Protein AF-A0A1U8AZ99-F1 (afdb_monomer_lite)

Radius of gyration: 25.42 Å; chains: 1; bounding box: 68×49×66 Å

pLDDT: mean 75.33, std 10.43, range [49.34, 90.19]

Sequence (185 aa):
MFTYLLLRSSIMQAEVALRDLIPSDYAKKNNVNTSTLTQSEIRDIILGAEITPPSQQRQQIVEIEKQAKEASQLTAVTTRTTNVHGDELIVTTTSPYEQQAFGSKTDWRVRAISATNLYLRVNHNYVNSEDTKETGYAYIMPKKYLEEVYLYSRSAYSNCRVPIWYKSTDNPKVKEIRCIAMPPQ

Secondary structure (DSSP, 8-state):
-HHHHHHHHHHHHHHHHHHHHHHHHHHHHHT--GGGS-HHHHHHHHHT--PPPPPHHHHHHHHHHHHHHHTT----EEEEEE-TTS-EEEEEE-SHHHHHH--SS--HHHHHHHHTTGGGGGGS---------TTSPEEE--HHHHHHHHHT--TTS----EEEEEE-SS-TTEEEEEEEE----

Structure (mmCIF, N/CA/C/O backbone):
data_AF-A0A1U8AZ99-F1
#
_entry.id   AF-A0A1U8AZ99-F1
#
loop_
_atom_site.group_PDB
_atom_site.id
_atom_site.type_symbol
_atom_site.label_atom_id
_atom_site.label_alt_id
_atom_site.label_comp_id
_atom_site.label_asym_id
_atom_site.label_entity_id
_atom_site.label_seq_id
_atom_site.pdbx_PDB_ins_code
_atom_site.Cartn_x
_atom_site.Cartn_y
_atom_site.Cartn_z
_atom_site.occupancy
_atom_site.B_iso_or_equiv
_atom_site.auth_seq_id
_atom_site.auth_comp_id
_atom_site.auth_asym_id
_atom_site.auth_atom_id
_atom_site.pdbx_PDB_model_num
ATOM 1 N N . MET A 1 1 ? -37.953 9.687 8.885 1.00 62.84 1 MET A N 1
ATOM 2 C CA . MET A 1 1 ? -37.309 9.323 10.172 1.00 62.84 1 MET A CA 1
ATOM 3 C C . MET A 1 1 ? -36.325 8.157 10.019 1.00 62.84 1 MET A C 1
ATOM 5 O O . MET A 1 1 ? -35.191 8.293 10.451 1.00 62.84 1 MET A O 1
ATOM 9 N N . PHE A 1 2 ? -36.696 7.062 9.341 1.00 64.44 2 PHE A N 1
ATOM 10 C CA . PHE A 1 2 ? -35.830 5.881 9.144 1.00 64.44 2 PHE A CA 1
ATOM 11 C C . PHE A 1 2 ? -34.544 6.146 8.327 1.00 64.44 2 PHE A C 1
ATOM 13 O O . PHE A 1 2 ? -33.469 5.675 8.683 1.00 64.44 2 PHE A O 1
ATOM 20 N N . THR A 1 3 ? -34.622 6.969 7.279 1.00 66.56 3 THR A N 1
ATOM 21 C CA . THR A 1 3 ? -33.470 7.359 6.442 1.00 66.56 3 THR A CA 1
ATOM 22 C C . THR A 1 3 ? -32.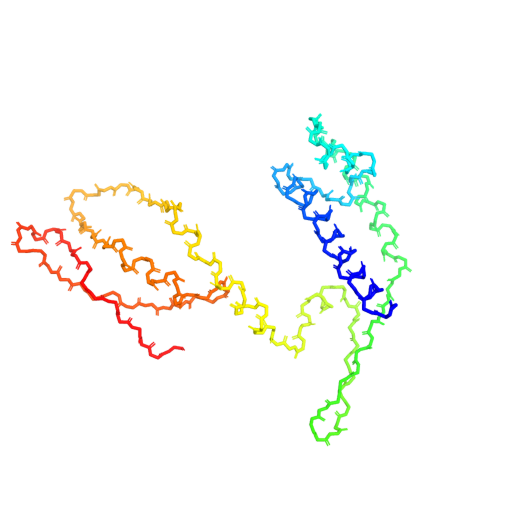417 8.177 7.195 1.00 66.56 3 THR A C 1
ATOM 24 O O . THR A 1 3 ? -31.225 7.965 7.000 1.00 66.56 3 THR A O 1
ATOM 27 N N . TYR A 1 4 ? -32.835 9.058 8.108 1.00 70.31 4 TYR A N 1
ATOM 28 C CA . TYR A 1 4 ? -31.923 9.849 8.945 1.00 70.31 4 TYR A CA 1
ATOM 29 C C . TYR A 1 4 ? -31.156 8.991 9.959 1.00 70.31 4 TYR A C 1
ATOM 31 O O . TYR A 1 4 ? -29.984 9.251 10.220 1.00 70.31 4 TYR A O 1
ATOM 39 N N . LEU A 1 5 ? -31.793 7.954 10.513 1.00 69.25 5 LEU A N 1
ATOM 40 C CA . LEU A 1 5 ? -31.139 7.028 11.442 1.00 69.25 5 LEU A CA 1
ATOM 41 C C . LEU A 1 5 ? -30.085 6.164 10.735 1.00 69.25 5 LEU A C 1
ATOM 43 O O . LEU A 1 5 ? -28.989 5.991 11.264 1.00 69.25 5 LEU A O 1
ATOM 47 N N . LEU A 1 6 ? -30.380 5.693 9.519 1.00 69.50 6 LEU A N 1
ATOM 48 C CA . LEU A 1 6 ? -29.422 4.938 8.704 1.00 69.50 6 LEU A CA 1
ATOM 49 C C . LEU A 1 6 ? -28.218 5.793 8.291 1.00 69.50 6 LEU A C 1
ATOM 51 O O . LEU A 1 6 ? -27.080 5.357 8.451 1.00 69.50 6 LEU A O 1
ATOM 55 N N . LEU A 1 7 ? -28.453 7.030 7.841 1.00 76.00 7 LEU A N 1
ATOM 56 C CA . LEU A 1 7 ? -27.379 7.948 7.453 1.00 76.00 7 LEU A CA 1
ATOM 57 C C . LEU A 1 7 ? -26.465 8.294 8.642 1.00 76.00 7 LEU A C 1
ATOM 59 O O . LEU A 1 7 ? -25.240 8.320 8.516 1.00 76.00 7 LEU A O 1
ATOM 63 N N . ARG A 1 8 ? -27.054 8.497 9.828 1.00 81.12 8 ARG A N 1
ATOM 64 C CA . ARG A 1 8 ? -26.304 8.727 11.068 1.00 81.12 8 ARG A CA 1
ATOM 65 C C . ARG A 1 8 ? -25.446 7.518 11.445 1.00 81.12 8 ARG A C 1
ATOM 67 O O . ARG A 1 8 ? -24.307 7.699 11.865 1.00 81.12 8 ARG A O 1
ATOM 74 N N . SER A 1 9 ? -25.960 6.302 11.257 1.00 81.69 9 SER A N 1
ATOM 75 C CA . SER A 1 9 ? -25.203 5.070 11.505 1.00 81.69 9 SER A CA 1
ATOM 76 C C . SER A 1 9 ? -24.001 4.931 10.567 1.00 81.69 9 SER A C 1
ATOM 78 O O . SER A 1 9 ? -22.923 4.563 11.025 1.00 81.69 9 SER A O 1
ATOM 80 N N . SER A 1 10 ? -24.147 5.240 9.274 1.00 82.44 10 SER A N 1
ATOM 81 C CA . SER A 1 10 ? -23.025 5.160 8.326 1.00 82.44 10 SER A CA 1
ATOM 82 C C . SER A 1 10 ? -21.938 6.200 8.601 1.00 82.44 10 SER A C 1
ATOM 84 O O . SER A 1 10 ? -20.755 5.893 8.491 1.00 82.44 10 SER A O 1
ATOM 86 N N . ILE A 1 11 ? -22.322 7.416 9.009 1.00 87.12 11 ILE A N 1
ATOM 87 C CA . ILE A 1 11 ? -21.359 8.467 9.370 1.00 87.12 11 ILE A CA 1
ATOM 88 C C . ILE A 1 11 ? -20.586 8.062 10.625 1.00 87.12 11 ILE A C 1
ATOM 90 O O . ILE A 1 11 ? -19.367 8.176 10.646 1.00 87.12 11 ILE A O 1
ATOM 94 N N . MET A 1 12 ? -21.275 7.517 11.630 1.00 89.50 12 MET A N 1
ATOM 95 C CA . MET A 1 12 ? -20.635 7.041 12.857 1.00 89.50 12 MET A CA 1
ATOM 96 C C . MET A 1 12 ? -19.610 5.933 12.574 1.00 89.50 12 MET A C 1
ATOM 98 O O . MET A 1 12 ? -18.524 5.937 13.142 1.00 89.50 12 MET A O 1
ATOM 102 N N . GLN A 1 13 ? -19.913 5.007 11.661 1.00 88.38 13 GLN A N 1
ATOM 103 C CA . GLN A 1 13 ? -18.961 3.967 11.254 1.00 88.38 13 GLN A CA 1
ATOM 104 C C . GLN A 1 13 ? -17.724 4.552 10.560 1.00 88.38 13 GLN A C 1
ATOM 106 O O . GLN A 1 13 ? -16.603 4.144 10.861 1.00 88.38 13 GLN A O 1
ATOM 111 N N . ALA A 1 14 ? -17.911 5.520 9.658 1.00 87.69 14 ALA A N 1
ATOM 112 C CA . ALA A 1 14 ? -16.802 6.196 8.990 1.00 87.69 14 ALA A CA 1
ATOM 113 C C . ALA A 1 14 ? -15.948 7.020 9.971 1.00 87.69 14 ALA A C 1
ATOM 115 O O . ALA A 1 14 ? -14.724 7.016 9.870 1.00 87.69 14 ALA A O 1
ATOM 116 N N . GLU A 1 15 ? -16.581 7.683 10.941 1.00 88.94 15 GLU A N 1
ATOM 117 C CA . GLU A 1 15 ? -15.909 8.444 11.998 1.00 88.94 15 GLU A CA 1
ATOM 118 C C . GLU A 1 15 ? -15.021 7.541 12.857 1.00 88.94 15 GLU A C 1
ATOM 120 O O . GLU A 1 15 ? -13.856 7.864 13.077 1.00 88.94 15 GLU A O 1
ATOM 125 N N . VAL A 1 16 ? -15.533 6.380 13.280 1.00 88.75 16 VAL A N 1
ATOM 126 C CA . VAL A 1 16 ? -14.745 5.392 14.031 1.00 88.75 16 VAL A CA 1
ATOM 127 C C . VAL A 1 16 ? -13.568 4.892 13.192 1.00 88.75 16 VAL A C 1
ATOM 129 O O . VAL A 1 16 ? -12.437 4.898 13.668 1.00 88.75 16 VAL A O 1
ATOM 132 N N . ALA A 1 17 ? -13.796 4.553 11.919 1.00 87.44 17 ALA A N 1
ATOM 133 C CA . ALA A 1 17 ? -12.727 4.095 11.033 1.00 87.44 17 ALA A CA 1
ATOM 134 C C . ALA A 1 17 ? -11.616 5.147 10.845 1.00 87.44 17 ALA A C 1
ATOM 136 O O . ALA A 1 17 ? -10.435 4.806 10.852 1.00 87.44 17 ALA A O 1
ATOM 137 N N . LEU A 1 18 ? -11.972 6.429 10.707 1.00 88.62 18 LEU A N 1
ATOM 138 C CA . LEU A 1 18 ? -11.005 7.528 10.603 1.00 88.62 18 LEU A CA 1
ATOM 139 C C . LEU A 1 18 ? -10.280 7.788 11.929 1.00 88.62 18 LEU A C 1
ATOM 141 O O . LEU A 1 18 ? -9.064 7.989 11.931 1.00 88.62 18 LEU A O 1
ATOM 145 N N . ARG A 1 19 ? -11.008 7.741 13.051 1.00 87.62 19 ARG A N 1
ATOM 146 C CA . ARG A 1 19 ? -10.447 7.869 14.401 1.00 87.62 19 ARG A CA 1
ATOM 147 C C . ARG A 1 19 ? -9.423 6.778 14.698 1.00 87.62 19 ARG A C 1
ATOM 149 O O . ARG A 1 19 ? -8.459 7.066 15.393 1.00 87.62 19 ARG A O 1
ATOM 156 N N . ASP A 1 20 ? -9.604 5.573 14.167 1.00 87.69 20 ASP A N 1
ATOM 157 C CA . ASP A 1 20 ? -8.661 4.465 14.346 1.00 87.69 20 ASP A CA 1
ATOM 158 C C . ASP A 1 20 ? -7.486 4.529 13.352 1.00 87.69 20 ASP A C 1
ATOM 160 O O . ASP A 1 20 ? -6.362 4.132 13.677 1.00 87.69 20 ASP A O 1
ATOM 164 N N . LEU A 1 21 ? -7.710 5.075 12.151 1.00 90.19 21 LEU A N 1
ATOM 165 C CA . LEU A 1 21 ? -6.683 5.198 11.113 1.00 90.19 21 LEU A CA 1
ATOM 166 C C . LEU A 1 21 ? -5.553 6.159 11.514 1.00 90.19 21 LEU A C 1
ATOM 168 O O . LEU A 1 21 ? -4.384 5.840 11.299 1.00 90.19 21 LEU A O 1
ATOM 172 N N . ILE A 1 22 ? -5.883 7.313 12.105 1.00 90.12 22 ILE A N 1
ATOM 173 C CA . ILE A 1 22 ? -4.898 8.361 12.436 1.00 90.12 22 ILE A CA 1
ATOM 174 C C . ILE A 1 22 ? -3.876 7.878 13.490 1.00 90.12 22 ILE A C 1
ATOM 176 O O . ILE A 1 22 ? -2.673 7.928 13.215 1.00 90.12 22 ILE A O 1
ATOM 180 N N . PRO A 1 23 ? -4.285 7.337 14.658 1.00 87.75 23 PRO A N 1
ATOM 181 C CA . PRO A 1 23 ? -3.351 6.785 15.635 1.00 87.75 23 PRO A CA 1
ATOM 182 C C . PRO A 1 23 ? -2.591 5.573 15.098 1.00 87.75 23 PRO A C 1
ATOM 184 O O . PRO A 1 23 ? -1.437 5.378 15.467 1.00 87.75 23 PRO A O 1
ATOM 187 N N . SER A 1 24 ? -3.200 4.768 14.217 1.00 88.06 24 SER A N 1
ATOM 188 C CA . SER A 1 24 ? -2.519 3.637 13.574 1.00 88.06 24 SER A CA 1
ATOM 189 C C . SER A 1 24 ? -1.363 4.087 12.675 1.00 88.06 24 SER A C 1
ATOM 191 O O . SER A 1 24 ? -0.297 3.470 12.693 1.00 88.06 24 SER A O 1
ATOM 193 N N . ASP A 1 25 ? -1.536 5.177 11.924 1.00 88.56 25 ASP A N 1
ATOM 194 C CA . ASP A 1 25 ? -0.466 5.754 11.105 1.00 88.56 25 ASP A CA 1
ATOM 195 C C . ASP A 1 25 ? 0.664 6.336 11.972 1.00 88.56 25 ASP A C 1
ATOM 197 O O . ASP A 1 25 ? 1.841 6.063 11.723 1.00 88.56 25 ASP A O 1
ATOM 201 N N . TYR A 1 26 ? 0.322 7.054 1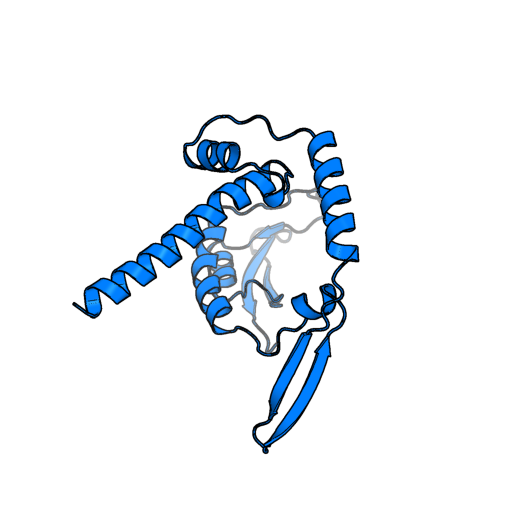3.051 1.00 87.44 26 TYR A N 1
ATOM 202 C CA . TYR A 1 26 ? 1.303 7.558 14.024 1.00 87.44 26 TYR A CA 1
ATOM 203 C C . TYR A 1 26 ? 2.101 6.422 14.681 1.00 87.44 26 TYR A C 1
ATOM 205 O O . TYR A 1 26 ? 3.330 6.484 14.759 1.00 87.44 26 TYR A O 1
ATOM 213 N N . ALA A 1 27 ? 1.407 5.370 15.119 1.00 86.56 27 ALA A N 1
ATOM 214 C CA . ALA A 1 27 ? 1.986 4.168 15.709 1.00 86.56 27 ALA A CA 1
ATOM 215 C C . ALA A 1 27 ? 3.015 3.514 14.779 1.00 86.56 27 ALA A C 1
ATOM 217 O O . ALA A 1 27 ? 4.134 3.226 15.199 1.00 86.56 27 ALA A O 1
ATOM 218 N N . LYS A 1 28 ? 2.678 3.356 13.493 1.00 86.56 28 LYS A N 1
ATOM 219 C CA . LYS A 1 28 ? 3.599 2.798 12.491 1.00 86.56 28 LYS A CA 1
ATOM 220 C C . LYS A 1 28 ? 4.817 3.684 12.250 1.00 86.56 28 LYS A C 1
ATOM 222 O O . LYS A 1 28 ? 5.922 3.164 12.163 1.00 86.56 28 LYS A O 1
ATOM 227 N N . LYS A 1 29 ? 4.637 5.005 12.159 1.00 86.88 29 LYS A N 1
ATOM 228 C CA . LYS A 1 29 ? 5.745 5.950 11.935 1.00 86.88 29 LYS A CA 1
ATOM 229 C C . LYS A 1 29 ? 6.737 5.985 13.096 1.00 86.88 29 LYS A C 1
ATOM 231 O O . LYS A 1 29 ? 7.933 6.114 12.864 1.00 86.88 29 LYS A O 1
ATOM 236 N N . ASN A 1 30 ? 6.244 5.848 14.325 1.00 85.75 30 ASN A N 1
ATOM 237 C CA . ASN A 1 30 ? 7.057 5.956 15.537 1.00 85.75 30 ASN A CA 1
ATOM 238 C C . ASN A 1 30 ? 7.412 4.599 16.167 1.00 85.75 30 ASN A C 1
ATOM 240 O O . ASN A 1 30 ? 8.019 4.574 17.234 1.00 85.75 30 ASN A O 1
ATOM 244 N N . ASN A 1 31 ? 7.054 3.481 15.524 1.00 83.50 31 ASN A N 1
ATOM 245 C CA . ASN A 1 31 ? 7.219 2.121 16.055 1.00 83.50 31 ASN A CA 1
ATOM 246 C C . ASN A 1 31 ? 6.611 1.941 17.462 1.00 83.50 31 ASN A C 1
ATOM 248 O O . ASN A 1 31 ? 7.219 1.343 18.346 1.00 83.50 31 ASN A O 1
ATOM 252 N N . VAL A 1 32 ? 5.411 2.482 17.677 1.00 82.50 32 VAL A N 1
ATOM 253 C CA . VAL A 1 32 ? 4.661 2.387 18.938 1.00 82.50 32 VAL A CA 1
ATOM 254 C C . VAL A 1 32 ? 3.428 1.518 18.726 1.00 82.50 32 VAL A C 1
ATOM 256 O O . VAL A 1 32 ? 2.759 1.626 17.705 1.00 82.50 32 VAL A O 1
ATOM 259 N N . ASN A 1 33 ? 3.070 0.690 19.704 1.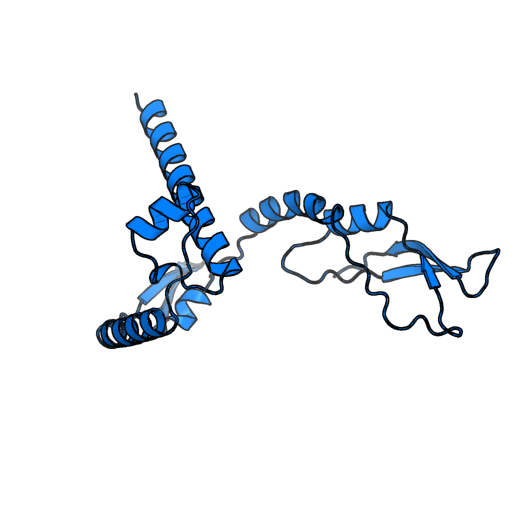00 79.94 33 ASN A N 1
ATOM 260 C CA . ASN A 1 33 ? 1.824 -0.073 19.663 1.00 79.94 33 ASN A CA 1
ATOM 261 C C . ASN A 1 33 ? 0.624 0.826 20.004 1.00 79.94 33 ASN A C 1
ATOM 263 O O . ASN A 1 33 ? 0.590 1.425 21.080 1.00 79.94 33 ASN A O 1
ATOM 267 N N . THR A 1 34 ? -0.404 0.878 19.147 1.00 79.94 34 THR A N 1
ATOM 268 C CA . THR A 1 34 ? -1.616 1.695 19.389 1.00 79.94 34 THR A CA 1
ATOM 269 C C . THR A 1 34 ? -2.310 1.365 20.711 1.00 79.94 34 THR A C 1
ATOM 271 O O . THR A 1 34 ? -2.855 2.256 21.351 1.00 79.94 34 THR A O 1
ATOM 274 N N . SER A 1 35 ? -2.244 0.110 21.164 1.00 79.12 35 SER A N 1
ATOM 275 C CA . SER A 1 35 ? -2.816 -0.342 22.439 1.00 79.12 35 SER A CA 1
ATOM 276 C C . SER A 1 35 ? -2.101 0.193 23.682 1.00 79.12 35 SER A C 1
ATOM 278 O O . SER A 1 35 ? -2.634 0.080 24.780 1.00 79.12 35 SER A O 1
ATOM 280 N N . THR A 1 36 ? -0.890 0.734 23.531 1.00 78.06 36 THR A N 1
ATOM 281 C CA . THR A 1 36 ? -0.124 1.329 24.640 1.00 78.06 36 THR A CA 1
ATOM 282 C C . THR A 1 36 ? -0.433 2.812 24.838 1.00 78.06 36 THR A C 1
ATOM 284 O O . THR A 1 36 ? -0.042 3.383 25.855 1.00 78.06 36 THR A O 1
ATOM 287 N N . LEU A 1 37 ? -1.149 3.428 23.889 1.00 80.69 37 LEU A N 1
ATOM 288 C CA . LEU A 1 37 ? -1.554 4.825 23.958 1.00 80.69 37 LEU A CA 1
ATOM 289 C C . LEU A 1 37 ? -2.776 4.981 24.869 1.00 80.69 37 LEU A C 1
ATOM 291 O O . LEU A 1 37 ? -3.773 4.267 24.766 1.00 80.69 37 LEU A O 1
ATOM 295 N N . THR A 1 38 ? -2.706 5.964 25.752 1.00 84.44 38 THR A N 1
ATOM 296 C CA . THR A 1 38 ? -3.823 6.418 26.577 1.00 84.44 38 THR A CA 1
ATOM 297 C C . THR A 1 38 ? -4.820 7.232 25.755 1.00 84.44 38 THR A C 1
ATOM 299 O O . THR A 1 38 ? -4.500 7.791 24.708 1.00 84.44 38 THR A O 1
ATOM 302 N N . GLN A 1 39 ? -6.053 7.363 26.249 1.00 81.06 39 GLN A N 1
ATOM 303 C CA . GLN A 1 39 ? -7.097 8.129 25.556 1.00 81.06 39 GLN A CA 1
ATOM 304 C C . GLN A 1 39 ? -6.773 9.624 25.419 1.00 81.06 39 GLN A C 1
ATOM 306 O O . GLN A 1 39 ? -7.243 10.259 24.476 1.00 81.06 39 GLN A O 1
ATOM 311 N N . SER A 1 40 ? -5.978 10.185 26.336 1.00 84.50 40 SER A N 1
ATOM 312 C CA . SER A 1 40 ? -5.435 11.541 26.212 1.00 84.50 40 SER A CA 1
ATOM 313 C C . SER A 1 40 ? -4.421 11.626 25.074 1.00 84.50 40 SER A C 1
ATOM 315 O O . SER A 1 40 ? -4.578 12.474 24.208 1.00 84.50 40 SER A O 1
ATOM 317 N N . GLU A 1 41 ? -3.473 10.688 24.989 1.00 83.69 41 GLU A N 1
ATOM 318 C CA . GLU A 1 41 ? -2.481 10.661 23.903 1.00 83.69 41 GLU A CA 1
ATOM 319 C C . GLU A 1 41 ? -3.148 10.455 22.533 1.00 83.69 41 GLU A C 1
ATOM 321 O O . GLU A 1 41 ? -2.806 11.127 21.567 1.00 83.69 41 GLU A O 1
ATOM 326 N N . ILE A 1 42 ? -4.160 9.584 22.438 1.00 85.69 42 ILE A N 1
ATOM 327 C CA . ILE A 1 42 ? -4.931 9.394 21.199 1.00 85.69 42 ILE A CA 1
ATOM 328 C C . ILE A 1 42 ? -5.634 10.692 20.782 1.00 85.69 42 ILE A C 1
ATOM 330 O O . ILE A 1 42 ? -5.622 11.046 19.604 1.00 85.69 42 ILE A O 1
ATOM 334 N N . ARG A 1 43 ? -6.254 11.407 21.731 1.00 87.75 43 ARG A N 1
ATOM 335 C CA . ARG A 1 43 ? -6.897 12.700 21.459 1.00 87.75 43 ARG A CA 1
ATOM 336 C C . ARG A 1 43 ? -5.876 13.709 20.948 1.00 87.75 43 ARG A C 1
ATOM 338 O O . ARG A 1 43 ? -6.136 14.367 19.948 1.00 87.75 43 ARG A O 1
ATOM 345 N N . ASP A 1 44 ? -4.740 13.805 21.617 1.00 87.25 44 ASP A N 1
ATOM 346 C CA . ASP A 1 44 ? -3.699 14.775 21.308 1.00 87.25 44 ASP A CA 1
ATOM 347 C C . ASP A 1 44 ? -3.074 14.500 19.924 1.00 87.25 44 ASP A C 1
ATOM 349 O O . ASP A 1 44 ? -2.872 15.439 19.157 1.00 87.25 44 ASP A O 1
ATOM 353 N N . ILE A 1 45 ? -2.907 13.228 19.526 1.00 87.06 45 ILE A N 1
ATOM 354 C CA . ILE A 1 45 ? -2.487 12.841 18.163 1.00 87.06 45 ILE A CA 1
ATOM 355 C C . ILE A 1 45 ? -3.513 13.309 17.125 1.00 87.06 45 ILE A C 1
ATOM 357 O O . ILE A 1 45 ? -3.140 13.867 16.095 1.00 87.06 45 ILE A O 1
ATOM 361 N N . ILE A 1 46 ? -4.808 13.092 17.381 1.00 87.69 46 ILE A N 1
ATOM 362 C CA . ILE A 1 46 ? -5.883 13.498 16.460 1.00 87.69 46 ILE A CA 1
ATOM 363 C C . ILE A 1 46 ? -5.955 15.027 16.339 1.00 87.69 46 ILE A C 1
ATOM 365 O O . ILE A 1 46 ? -6.224 15.543 15.257 1.00 87.69 46 ILE A O 1
ATOM 369 N N . LEU A 1 47 ? -5.698 15.748 17.433 1.00 89.62 47 LEU A N 1
ATOM 370 C CA . LEU A 1 47 ? -5.658 17.211 17.465 1.00 89.62 47 LEU A CA 1
ATOM 371 C C . LEU A 1 47 ? -4.355 17.798 16.890 1.00 89.62 47 LEU A C 1
ATOM 373 O O . LEU A 1 47 ? -4.272 19.013 16.726 1.00 89.62 47 LEU A O 1
ATOM 377 N N . GLY A 1 48 ? -3.366 16.963 16.553 1.00 83.62 48 GLY A N 1
ATOM 378 C CA . GLY A 1 48 ? -2.105 17.388 15.943 1.00 83.62 48 GLY A CA 1
ATOM 379 C C . GLY A 1 48 ? -1.068 17.929 16.930 1.00 83.62 48 GLY A C 1
ATOM 380 O O . GLY A 1 48 ? -0.196 18.694 16.528 1.00 83.62 48 GLY A O 1
ATOM 381 N N . ALA A 1 49 ? -1.155 17.565 18.210 1.00 80.88 49 ALA A N 1
ATOM 382 C CA . ALA A 1 49 ? -0.144 17.922 19.198 1.00 80.88 49 ALA A CA 1
ATOM 383 C C . ALA A 1 49 ? 1.144 17.099 19.007 1.00 80.88 49 ALA A C 1
ATOM 385 O O . ALA A 1 49 ? 1.107 15.917 18.654 1.00 80.88 49 ALA A O 1
ATOM 386 N N . GLU A 1 50 ? 2.296 17.711 19.286 1.00 68.94 50 GLU A N 1
ATOM 387 C CA . GLU A 1 50 ? 3.578 17.008 19.326 1.00 68.94 50 GLU A CA 1
ATOM 388 C C . GLU A 1 50 ? 3.662 16.166 20.604 1.00 68.94 50 GLU A C 1
ATOM 390 O O . GLU A 1 50 ? 3.911 16.679 21.694 1.00 68.94 50 GLU A O 1
ATOM 395 N N . ILE A 1 51 ? 3.435 14.858 20.475 1.00 69.06 51 ILE A N 1
ATOM 396 C CA . ILE A 1 51 ? 3.592 13.913 21.583 1.00 69.06 51 ILE A CA 1
ATOM 397 C C . ILE A 1 51 ? 4.909 13.171 21.421 1.00 69.06 51 ILE A C 1
ATOM 399 O O . ILE A 1 51 ? 5.158 12.542 20.386 1.00 69.06 51 ILE A O 1
ATOM 403 N N . THR A 1 52 ? 5.729 13.192 22.469 1.00 68.81 52 THR A N 1
ATOM 404 C CA . THR A 1 52 ? 6.887 12.307 22.574 1.00 68.81 52 THR A CA 1
ATOM 405 C C . THR A 1 52 ? 6.395 10.859 22.646 1.00 68.81 52 THR A C 1
ATOM 407 O O . THR A 1 52 ? 5.582 10.550 23.523 1.00 68.81 52 THR A O 1
ATOM 410 N N . P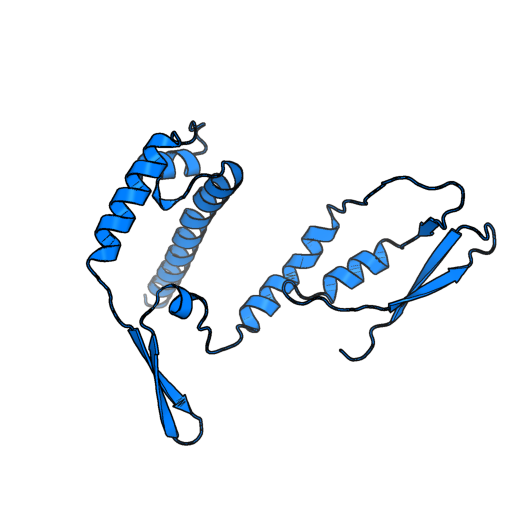RO A 1 53 ? 6.860 9.953 21.769 1.00 68.25 53 PRO A N 1
ATOM 411 C CA . PRO A 1 53 ? 6.419 8.566 21.799 1.00 68.25 53 PRO A CA 1
ATOM 412 C C . PRO A 1 53 ? 6.669 7.946 23.188 1.00 68.25 53 PRO A C 1
ATOM 414 O O . PRO A 1 53 ? 7.713 8.207 23.798 1.00 68.25 53 PRO A O 1
ATOM 417 N N . PRO A 1 54 ? 5.724 7.143 23.718 1.00 68.25 54 PRO A N 1
ATOM 418 C CA . PRO A 1 54 ? 5.846 6.561 25.049 1.00 68.25 54 PRO A CA 1
ATOM 419 C C . PRO A 1 54 ? 7.111 5.705 25.148 1.00 68.25 54 PRO A C 1
ATOM 421 O O . PRO A 1 54 ? 7.446 4.963 24.221 1.00 68.25 54 PRO A O 1
ATOM 424 N N . SER A 1 55 ? 7.804 5.792 26.286 1.00 68.12 55 SER A N 1
ATOM 425 C CA . SER A 1 55 ? 9.068 5.084 26.507 1.00 68.12 55 SER A CA 1
ATOM 426 C C . SER A 1 55 ? 8.916 3.568 26.335 1.00 68.12 55 SER A C 1
ATOM 428 O O . SER A 1 55 ? 7.904 2.979 26.722 1.00 68.12 55 SER A O 1
ATOM 430 N N . GLN A 1 56 ? 9.951 2.910 25.801 1.00 66.38 56 GLN A N 1
ATOM 431 C CA . GLN A 1 56 ? 9.956 1.452 25.591 1.00 66.38 56 GLN A CA 1
ATOM 432 C C . GLN A 1 56 ? 9.706 0.663 26.887 1.00 66.38 56 GLN A C 1
ATOM 434 O O . GLN A 1 56 ? 9.089 -0.397 26.865 1.00 66.38 56 GLN A O 1
ATOM 439 N N . GLN A 1 57 ? 10.108 1.208 28.037 1.00 58.78 57 GLN A N 1
ATOM 440 C CA . GLN A 1 57 ? 9.855 0.598 29.341 1.00 58.78 57 GLN A CA 1
ATOM 441 C C . GLN A 1 57 ? 8.353 0.519 29.665 1.00 58.78 57 GLN A C 1
ATOM 443 O O . GLN A 1 57 ? 7.883 -0.495 30.173 1.00 58.78 57 GLN A O 1
ATOM 448 N N . ARG A 1 58 ? 7.574 1.552 29.315 1.00 68.81 58 ARG A N 1
ATOM 449 C CA . ARG A 1 58 ? 6.112 1.545 29.477 1.00 68.81 58 ARG A CA 1
ATOM 450 C C . ARG A 1 58 ? 5.453 0.511 28.562 1.00 68.81 58 ARG A C 1
ATOM 452 O O . ARG A 1 58 ? 4.479 -0.119 28.955 1.00 68.81 58 ARG A O 1
ATOM 459 N N . GLN A 1 59 ? 6.008 0.315 27.367 1.00 64.50 59 GLN A N 1
ATOM 460 C CA . GLN A 1 59 ? 5.513 -0.664 26.396 1.00 64.50 59 GLN A CA 1
ATOM 461 C C . GLN A 1 59 ? 5.703 -2.098 26.909 1.00 64.50 59 GLN A C 1
ATOM 463 O O . GLN A 1 59 ? 4.759 -2.882 26.881 1.00 64.50 59 GLN A O 1
ATOM 468 N N . GLN A 1 60 ? 6.878 -2.406 27.470 1.00 65.19 60 GLN A N 1
ATOM 469 C CA . GLN A 1 60 ? 7.181 -3.727 28.033 1.00 65.19 60 GLN A CA 1
ATOM 470 C C . GLN A 1 60 ? 6.251 -4.094 29.197 1.00 65.19 60 GLN A C 1
ATOM 472 O O . GLN A 1 60 ? 5.791 -5.228 29.278 1.00 65.19 60 GLN A O 1
ATOM 477 N N . ILE A 1 61 ? 5.923 -3.135 30.070 1.00 67.56 61 ILE A N 1
ATOM 478 C CA . ILE A 1 61 ? 5.021 -3.372 31.210 1.00 67.56 61 ILE A CA 1
ATOM 479 C C . ILE A 1 61 ? 3.609 -3.725 30.726 1.00 67.56 61 ILE A C 1
ATOM 481 O O . ILE A 1 61 ? 3.024 -4.697 31.198 1.00 67.56 61 ILE A O 1
ATOM 485 N N . VAL A 1 62 ? 3.080 -2.988 29.745 1.00 65.75 62 VAL A N 1
ATOM 486 C CA . VAL A 1 62 ? 1.747 -3.255 29.177 1.00 65.75 62 VAL A CA 1
ATOM 487 C C . VAL A 1 62 ? 1.707 -4.606 28.460 1.00 65.75 62 VAL A C 1
ATOM 489 O O . VAL A 1 62 ? 0.705 -5.315 28.530 1.00 65.75 62 VAL A O 1
ATOM 492 N N . GLU A 1 63 ? 2.789 -4.989 27.786 1.00 70.12 63 GLU A N 1
ATOM 493 C CA . GLU A 1 63 ? 2.878 -6.272 27.087 1.00 70.12 63 GLU A CA 1
ATOM 494 C C . GLU A 1 63 ? 2.928 -7.457 28.066 1.00 70.12 63 GLU A C 1
ATOM 496 O O . GLU A 1 63 ? 2.231 -8.451 27.857 1.00 70.12 63 GLU A O 1
ATOM 501 N N . ILE A 1 64 ? 3.640 -7.310 29.189 1.00 68.81 64 ILE A N 1
ATOM 502 C CA . ILE A 1 64 ? 3.661 -8.292 30.286 1.00 68.81 64 ILE A CA 1
ATOM 503 C C . ILE A 1 64 ? 2.283 -8.396 30.962 1.00 68.81 64 ILE A C 1
ATOM 505 O O . ILE A 1 64 ? 1.784 -9.501 31.180 1.00 68.81 64 ILE A O 1
ATOM 509 N N . GLU A 1 65 ? 1.622 -7.272 31.255 1.00 68.75 65 GLU A N 1
ATOM 510 C CA . GLU A 1 65 ? 0.268 -7.270 31.834 1.00 68.75 65 GLU A CA 1
ATOM 511 C C . GLU A 1 65 ? -0.772 -7.893 30.893 1.00 68.75 65 GLU A C 1
ATOM 513 O O . GLU A 1 65 ? -1.691 -8.590 31.336 1.00 68.75 65 GLU A O 1
ATOM 518 N N . LYS A 1 66 ? -0.628 -7.666 29.584 1.00 66.38 66 LYS A N 1
ATOM 519 C CA . LYS A 1 66 ? -1.502 -8.247 28.565 1.00 66.38 66 LYS A CA 1
ATOM 520 C C . LYS A 1 66 ? -1.308 -9.759 28.464 1.00 66.38 66 LYS A C 1
ATOM 522 O O . LYS A 1 66 ? -2.301 -10.482 28.490 1.00 66.38 66 LYS A O 1
ATOM 527 N N . GLN A 1 67 ? -0.065 -10.241 28.442 1.00 60.47 67 GLN A N 1
ATOM 528 C CA . GLN A 1 67 ? 0.230 -11.678 28.473 1.00 60.47 67 GLN A CA 1
ATOM 529 C C . GLN A 1 67 ? -0.316 -12.348 29.744 1.00 60.47 67 GLN A C 1
ATOM 531 O O . GLN A 1 67 ? -0.887 -13.435 29.669 1.00 60.47 67 GLN A O 1
ATOM 536 N N . ALA A 1 68 ? -0.229 -11.678 30.898 1.00 60.44 68 ALA A N 1
ATOM 537 C CA . ALA A 1 68 ? -0.793 -12.181 32.151 1.00 60.44 68 ALA A CA 1
ATOM 538 C C . ALA A 1 68 ? -2.333 -12.275 32.126 1.00 60.44 68 ALA A C 1
ATOM 540 O O . ALA A 1 68 ? -2.903 -13.193 32.717 1.00 60.44 68 ALA A O 1
ATOM 541 N N . LYS A 1 69 ? -3.023 -11.363 31.424 1.00 61.03 69 LYS A N 1
ATOM 542 C CA . LYS A 1 69 ? -4.483 -11.428 31.225 1.00 61.03 69 LYS A CA 1
ATOM 543 C C . LYS A 1 69 ? -4.902 -12.473 30.189 1.00 61.03 69 LYS A C 1
ATOM 545 O O . LYS A 1 69 ? -5.883 -13.177 30.419 1.00 61.03 69 LYS A O 1
ATOM 550 N N . GLU A 1 70 ? -4.180 -12.594 29.077 1.00 57.62 70 GLU A N 1
ATOM 551 C CA . GLU A 1 70 ? -4.493 -13.550 28.001 1.00 57.62 70 GLU A CA 1
ATOM 552 C C . GLU A 1 70 ? -4.249 -15.008 28.421 1.00 57.62 70 GLU A C 1
ATOM 554 O O . GLU A 1 70 ? -5.000 -15.893 28.013 1.00 57.62 70 GLU A O 1
ATOM 559 N N . ALA A 1 71 ? -3.300 -15.261 29.331 1.00 53.66 71 ALA A N 1
ATOM 560 C CA . ALA A 1 71 ? -3.081 -16.583 29.927 1.00 53.66 71 ALA A CA 1
ATOM 561 C C . ALA A 1 71 ? -4.290 -17.124 30.726 1.00 53.66 71 ALA A C 1
ATOM 563 O O . ALA A 1 71 ? -4.335 -18.314 31.034 1.00 53.66 71 ALA A O 1
ATOM 564 N N . SER A 1 72 ? -5.279 -16.282 31.052 1.00 55.19 72 SER A N 1
ATOM 565 C CA . SER A 1 72 ? -6.452 -16.657 31.855 1.00 55.19 72 SER A CA 1
ATOM 566 C C . SER A 1 72 ? -7.674 -17.094 31.024 1.00 55.19 72 SER A C 1
ATOM 568 O O . SER A 1 72 ? -8.601 -17.697 31.564 1.00 55.19 72 SER A O 1
ATOM 570 N N . GLN A 1 73 ? -7.706 -16.850 29.706 1.00 52.62 73 GLN A N 1
ATOM 571 C CA . GLN A 1 73 ? -8.866 -17.181 28.858 1.00 52.62 73 GLN A CA 1
ATOM 572 C C . GLN A 1 73 ? -8.467 -17.833 27.529 1.00 52.62 73 GLN A C 1
ATOM 574 O O . GLN A 1 73 ? -8.546 -17.231 26.459 1.00 52.62 73 GLN A O 1
ATOM 579 N N . LEU A 1 74 ? -8.141 -19.126 27.581 1.00 52.53 74 LEU A N 1
ATOM 580 C CA . LEU A 1 74 ? -8.192 -19.999 26.405 1.00 52.53 74 LEU A CA 1
ATOM 581 C C . LEU A 1 74 ? -9.660 -20.204 25.996 1.00 52.53 74 LEU A C 1
ATOM 583 O O . LEU A 1 74 ? -10.311 -21.165 26.401 1.00 52.53 74 LEU A O 1
ATOM 587 N N . THR A 1 75 ? -10.205 -19.272 25.214 1.00 57.72 75 THR A N 1
ATOM 588 C CA . THR A 1 75 ? -11.557 -19.395 24.653 1.00 57.72 75 THR A CA 1
ATOM 589 C C . THR A 1 75 ? -11.456 -20.072 23.289 1.00 57.72 75 THR A C 1
ATOM 591 O O . THR A 1 75 ? -11.085 -19.442 22.300 1.00 57.72 75 THR A O 1
ATOM 594 N N . ALA A 1 76 ? -11.761 -21.370 23.228 1.00 58.62 76 ALA A N 1
ATOM 595 C CA . ALA A 1 76 ? -11.854 -22.098 21.965 1.00 58.62 76 ALA A CA 1
ATOM 596 C C . ALA A 1 76 ? -13.064 -21.587 21.164 1.00 58.62 76 ALA A C 1
ATOM 598 O O . ALA A 1 76 ? -14.204 -21.684 21.623 1.00 58.62 76 ALA A O 1
ATOM 599 N N . VAL A 1 77 ? -12.834 -21.038 19.969 1.00 61.94 77 VAL A N 1
ATOM 600 C CA . VAL A 1 77 ? -13.910 -20.538 19.098 1.00 61.94 77 VAL A CA 1
ATOM 601 C C . VAL A 1 77 ? -14.302 -21.650 18.134 1.00 61.94 77 VAL A C 1
ATOM 603 O O . VAL A 1 77 ? -13.483 -22.134 17.356 1.00 61.94 77 VAL A O 1
ATOM 606 N N . THR A 1 78 ? -15.564 -22.072 18.194 1.00 69.75 78 THR A N 1
ATOM 607 C CA . THR A 1 78 ? -16.113 -23.091 17.289 1.00 69.75 78 THR A CA 1
ATOM 608 C C . THR A 1 78 ? -16.868 -22.403 16.155 1.00 69.75 78 THR A C 1
ATOM 610 O O . THR A 1 78 ? -17.886 -21.757 16.400 1.00 69.75 78 THR A O 1
ATOM 613 N N . THR A 1 79 ? -16.397 -22.544 14.915 1.00 70.44 79 THR A N 1
ATOM 614 C CA . THR A 1 79 ? -17.065 -21.996 13.723 1.00 70.44 79 THR A CA 1
ATOM 615 C C . THR A 1 79 ? -17.848 -23.104 13.022 1.00 70.44 79 THR A C 1
ATOM 617 O O . THR A 1 79 ? -17.284 -24.146 12.688 1.00 70.44 79 THR A O 1
ATOM 620 N N . ARG A 1 80 ? -19.151 -22.883 12.796 1.00 72.25 80 ARG A N 1
ATOM 621 C CA . ARG A 1 80 ? -20.025 -23.790 12.033 1.00 72.25 80 ARG A CA 1
ATOM 622 C C . ARG A 1 80 ? -20.284 -23.216 10.644 1.00 72.25 80 ARG A C 1
ATOM 624 O O . ARG A 1 80 ? -20.783 -22.099 10.524 1.00 72.25 80 ARG A O 1
ATOM 631 N N . THR A 1 81 ? -19.975 -23.982 9.605 1.00 71.19 81 THR A N 1
ATOM 632 C CA . THR A 1 81 ? -20.247 -23.618 8.205 1.00 71.19 81 THR A CA 1
ATOM 633 C C . THR A 1 81 ? -20.947 -24.762 7.490 1.00 71.19 81 THR A C 1
ATOM 635 O O . THR A 1 81 ? -20.498 -25.899 7.574 1.00 71.19 81 THR A O 1
ATOM 638 N N . THR A 1 82 ? -22.028 -24.462 6.773 1.00 75.44 82 THR A N 1
ATOM 639 C CA . THR A 1 82 ? -22.764 -25.431 5.954 1.00 75.44 82 THR A CA 1
ATOM 640 C C . THR A 1 82 ? -22.282 -25.368 4.508 1.00 75.44 82 THR A C 1
ATOM 642 O O . THR A 1 82 ? -22.155 -24.285 3.926 1.00 75.44 82 THR A O 1
ATOM 645 N N . ASN A 1 83 ? -21.977 -26.525 3.923 1.00 69.50 83 ASN A N 1
ATOM 646 C CA . ASN A 1 83 ? -21.649 -26.619 2.503 1.00 69.50 83 ASN A CA 1
ATOM 647 C C . ASN A 1 83 ? -22.935 -26.581 1.650 1.00 69.50 83 ASN A C 1
ATOM 649 O O . ASN A 1 83 ? -24.033 -26.794 2.164 1.00 69.50 83 ASN A O 1
ATOM 653 N N . VAL A 1 84 ? -22.822 -26.341 0.338 1.00 71.50 84 VAL A N 1
ATOM 654 C CA . VAL A 1 84 ? -23.975 -26.236 -0.592 1.00 71.50 84 VAL A CA 1
ATOM 655 C C . VAL A 1 84 ? -24.842 -27.506 -0.622 1.00 71.50 84 VAL A C 1
ATOM 657 O O . VAL A 1 84 ? -25.998 -27.454 -1.031 1.00 71.50 84 VAL A O 1
ATOM 660 N N . HIS A 1 85 ? -24.287 -28.629 -0.160 1.00 75.19 85 HIS A N 1
ATOM 661 C CA . HIS A 1 85 ? -24.933 -29.938 -0.066 1.00 75.19 85 HIS A CA 1
ATOM 662 C C . HIS A 1 85 ? -25.519 -30.260 1.322 1.00 75.19 85 HIS A C 1
ATOM 664 O O . HIS A 1 85 ? -26.051 -31.347 1.509 1.00 75.19 85 HIS A O 1
ATOM 670 N N . GLY A 1 86 ? -25.471 -29.327 2.280 1.00 75.44 86 GLY A N 1
ATOM 671 C CA . GLY A 1 86 ? -26.069 -29.496 3.610 1.00 75.44 86 GLY A CA 1
ATOM 672 C C . GLY A 1 86 ? -25.158 -30.130 4.666 1.00 75.44 86 GLY A C 1
ATOM 673 O O . GLY A 1 86 ? -25.566 -30.221 5.819 1.00 75.44 86 GLY A O 1
ATOM 674 N N . ASP A 1 87 ? -23.926 -30.503 4.313 1.00 74.69 87 ASP A N 1
ATOM 675 C CA . ASP A 1 87 ? -22.952 -31.030 5.272 1.00 74.69 87 ASP A CA 1
ATOM 676 C C . ASP A 1 87 ? -22.438 -29.923 6.207 1.00 74.69 87 ASP A C 1
ATOM 678 O O . ASP A 1 87 ? -21.985 -28.861 5.757 1.00 74.69 87 ASP A O 1
ATOM 682 N N . GLU A 1 88 ? -22.500 -30.177 7.515 1.00 71.75 88 GLU A N 1
ATOM 683 C CA . GLU A 1 88 ? -21.991 -29.275 8.547 1.00 71.75 88 GLU A CA 1
ATOM 684 C C . GLU A 1 88 ? -20.492 -29.494 8.772 1.00 71.75 88 GLU A C 1
ATOM 686 O O . GLU A 1 88 ? -20.055 -30.536 9.258 1.00 71.75 88 GLU A O 1
ATOM 691 N N . LEU A 1 89 ? -19.690 -28.474 8.466 1.00 71.81 89 LEU A N 1
ATOM 692 C CA . LEU A 1 89 ? -18.286 -28.416 8.848 1.00 71.81 89 LEU A CA 1
ATOM 693 C C . LEU A 1 89 ? -18.166 -27.641 10.168 1.00 71.81 89 LEU A C 1
ATOM 695 O O . LEU A 1 89 ? -18.429 -26.434 10.214 1.00 71.81 89 LEU A O 1
ATOM 699 N N . ILE A 1 90 ? -17.768 -28.336 11.236 1.00 73.69 90 ILE A N 1
ATOM 700 C CA . ILE A 1 90 ? -17.506 -27.756 12.559 1.00 73.69 90 ILE A CA 1
ATOM 701 C C . ILE A 1 90 ? -15.989 -27.691 12.749 1.00 73.69 90 ILE A C 1
ATOM 703 O O . ILE A 1 90 ? -15.344 -28.724 12.916 1.00 73.69 90 ILE A O 1
ATOM 707 N N . VAL A 1 91 ? -15.414 -26.487 12.713 1.00 69.56 91 VAL A N 1
ATOM 708 C CA . VAL A 1 91 ? -13.978 -26.272 12.958 1.00 69.56 91 VAL A CA 1
ATOM 709 C C . VAL A 1 91 ? -13.814 -25.580 14.303 1.00 69.56 91 VAL A C 1
ATOM 711 O O . VAL A 1 91 ? -14.311 -24.470 14.506 1.00 69.56 91 VAL A O 1
ATOM 714 N N . THR A 1 92 ? -13.126 -26.249 15.225 1.00 71.44 92 THR A N 1
ATOM 715 C CA . THR A 1 92 ? -12.802 -25.709 16.548 1.00 71.44 92 THR A CA 1
ATOM 716 C C . THR A 1 92 ? -11.387 -25.162 16.520 1.00 71.44 92 THR A C 1
ATOM 718 O O . THR A 1 92 ? -10.430 -25.924 16.418 1.00 71.44 92 THR A O 1
ATOM 721 N N . THR A 1 93 ? -11.257 -23.845 16.618 1.00 66.81 93 THR A N 1
ATOM 722 C CA . THR A 1 93 ? -9.970 -23.156 16.579 1.00 66.81 93 THR A CA 1
ATOM 723 C C . THR A 1 93 ? -9.565 -22.772 17.999 1.00 66.81 93 THR A C 1
ATOM 725 O O . THR A 1 93 ? -10.216 -21.937 18.637 1.00 66.81 93 THR A O 1
ATOM 728 N N . THR A 1 94 ? -8.511 -23.399 18.523 1.00 67.56 94 THR A N 1
ATOM 729 C CA . THR A 1 94 ? -8.030 -23.188 19.902 1.00 67.56 94 THR A CA 1
ATOM 730 C C . THR A 1 94 ? -6.936 -22.126 19.993 1.00 67.56 94 THR A C 1
ATOM 732 O O . THR A 1 94 ? -6.725 -21.574 21.071 1.00 67.56 94 THR A O 1
ATOM 735 N N . SER A 1 95 ? -6.271 -21.803 18.876 1.00 67.25 95 SER A N 1
ATOM 736 C CA . SER A 1 95 ? -5.183 -20.823 18.826 1.00 67.25 95 SER A CA 1
ATOM 737 C C . SER A 1 95 ? -5.626 -19.460 18.255 1.00 67.25 95 SER A C 1
ATOM 739 O O . SER A 1 95 ? -6.265 -19.419 17.199 1.00 67.25 95 SER A O 1
ATOM 741 N N . PRO A 1 96 ? -5.229 -18.325 18.870 1.00 58.88 96 PRO A N 1
ATOM 742 C CA . PRO A 1 96 ? -5.457 -16.979 18.326 1.00 58.88 96 PRO A CA 1
ATOM 743 C C . PRO A 1 96 ? -4.855 -16.770 16.927 1.00 58.88 96 PRO A C 1
ATOM 745 O O . PRO A 1 96 ? -5.406 -16.033 16.111 1.00 58.88 96 PRO A O 1
ATOM 748 N N . TYR A 1 97 ? -3.736 -17.441 16.631 1.00 58.84 97 TYR A N 1
ATOM 749 C CA . TYR A 1 97 ? -3.070 -17.363 15.328 1.00 58.84 97 TYR A CA 1
ATOM 750 C C . TYR A 1 97 ? -3.926 -17.975 14.214 1.00 58.84 97 TYR A C 1
ATOM 752 O O . TYR A 1 97 ? -4.105 -17.386 13.148 1.00 58.84 97 TYR A O 1
ATOM 760 N N . GLU A 1 98 ? -4.512 -19.139 14.480 1.00 56.00 98 GLU A N 1
ATOM 761 C CA . GLU A 1 98 ? -5.377 -19.822 13.523 1.00 56.00 98 GLU A CA 1
ATOM 762 C C . GLU A 1 98 ? -6.668 -19.032 13.270 1.00 56.00 98 GLU A C 1
ATOM 764 O O . GLU A 1 98 ? -7.159 -19.027 12.147 1.00 56.00 98 GLU A O 1
ATOM 769 N N . GLN A 1 99 ? -7.182 -18.294 14.261 1.00 57.69 99 GLN A N 1
ATOM 770 C CA . GLN A 1 99 ? -8.343 -17.413 14.075 1.00 57.69 99 GLN A CA 1
ATOM 771 C C . GLN A 1 99 ? -8.056 -16.234 13.131 1.00 57.69 99 GLN A C 1
ATOM 773 O O . GLN A 1 99 ? -8.927 -15.866 12.347 1.00 57.69 99 GLN A O 1
ATOM 778 N N . GLN A 1 100 ? -6.848 -15.655 13.160 1.00 60.91 100 GLN A N 1
ATOM 779 C CA . GLN A 1 100 ? -6.451 -14.607 12.204 1.00 60.91 100 GLN A CA 1
ATOM 780 C C . GLN A 1 100 ? -6.161 -15.160 10.804 1.00 60.91 100 GLN A C 1
ATOM 782 O O . GLN A 1 100 ? -6.432 -14.489 9.808 1.00 60.91 100 GLN A O 1
ATOM 787 N N . ALA A 1 101 ? -5.608 -16.370 10.718 1.00 55.47 101 ALA A N 1
ATOM 788 C CA . ALA A 1 101 ? -5.294 -17.019 9.449 1.00 55.47 101 ALA A CA 1
ATOM 789 C C . ALA A 1 101 ? -6.533 -17.626 8.760 1.00 55.47 101 ALA A C 1
ATOM 791 O O . ALA A 1 101 ? -6.539 -17.802 7.538 1.00 55.47 101 ALA A O 1
ATOM 792 N N . PHE A 1 102 ? -7.593 -17.937 9.513 1.00 49.34 102 PHE A N 1
ATOM 793 C CA . PHE A 1 102 ? -8.796 -18.575 8.985 1.00 49.34 102 PHE A CA 1
ATOM 794 C C . PHE A 1 102 ? -9.732 -17.569 8.296 1.00 49.34 102 PHE A C 1
ATOM 796 O O . PHE A 1 102 ? -10.689 -17.053 8.869 1.00 49.34 102 PHE A O 1
ATOM 803 N N . GLY A 1 103 ? -9.477 -17.314 7.012 1.00 59.44 103 GLY A N 1
ATOM 804 C CA . GLY A 1 103 ? -10.408 -16.632 6.112 1.00 59.44 103 GLY A CA 1
ATOM 805 C C . GLY A 1 103 ? -11.140 -17.635 5.221 1.00 59.44 103 GLY A C 1
ATOM 806 O O . GLY A 1 103 ? -10.599 -18.060 4.205 1.00 59.44 103 GLY A O 1
ATOM 807 N N . SER A 1 104 ? -12.384 -17.995 5.552 1.00 55.50 104 SER A N 1
ATOM 808 C CA . SER A 1 104 ? -13.164 -18.992 4.791 1.00 55.50 104 SER A CA 1
ATOM 809 C C . SER A 1 104 ? -13.595 -18.532 3.388 1.00 55.50 104 SER A C 1
ATOM 811 O O . SER A 1 104 ? -14.050 -19.344 2.583 1.00 55.50 104 SER A O 1
ATOM 813 N N . LYS A 1 105 ? -13.462 -17.235 3.064 1.00 65.81 105 LYS A N 1
ATOM 814 C CA . LYS A 1 105 ? -13.822 -16.657 1.759 1.00 65.81 105 LYS A CA 1
ATOM 815 C C . LYS A 1 105 ? -12.785 -15.638 1.304 1.00 65.81 105 LYS A C 1
ATOM 817 O O . LYS A 1 105 ? -12.363 -14.770 2.063 1.00 65.81 105 LYS A O 1
ATOM 822 N N . THR A 1 106 ? -12.406 -15.708 0.031 1.00 63.09 106 THR A N 1
ATOM 823 C CA . THR A 1 106 ? -11.533 -14.710 -0.589 1.00 63.09 106 THR A CA 1
ATOM 824 C C . THR A 1 106 ? -12.306 -13.401 -0.759 1.00 63.09 106 THR A C 1
ATOM 826 O O . THR A 1 106 ? -13.263 -13.341 -1.532 1.00 63.09 106 THR A O 1
ATOM 829 N N . ASP A 1 107 ? -11.893 -12.338 -0.067 1.00 73.56 107 ASP A N 1
ATOM 830 C CA . ASP A 1 107 ? -12.522 -11.018 -0.191 1.00 73.56 107 ASP A CA 1
ATOM 831 C C . ASP A 1 107 ? -12.102 -10.318 -1.495 1.00 73.56 107 ASP A C 1
ATOM 833 O O . ASP A 1 107 ? -11.230 -9.448 -1.548 1.00 73.56 107 ASP A O 1
ATOM 837 N N . TRP A 1 108 ? -12.671 -10.775 -2.608 1.00 79.75 108 TRP A N 1
ATOM 838 C CA . TRP A 1 108 ? -12.378 -10.238 -3.933 1.00 79.75 108 TRP A CA 1
ATOM 839 C C . TRP A 1 108 ? -12.923 -8.820 -4.120 1.00 79.75 108 TRP A C 1
ATOM 841 O O . TRP A 1 108 ? -12.338 -8.061 -4.890 1.00 79.75 108 TRP A O 1
ATOM 851 N N . ARG A 1 109 ? -14.001 -8.451 -3.413 1.00 82.94 109 ARG A N 1
ATOM 852 C CA . ARG A 1 109 ? -14.653 -7.140 -3.541 1.00 82.94 109 ARG A CA 1
ATOM 853 C C . ARG A 1 109 ? -13.785 -6.041 -2.961 1.00 82.94 109 ARG A C 1
ATOM 855 O O . ARG A 1 109 ? -13.467 -5.094 -3.675 1.00 82.94 109 ARG A O 1
ATOM 862 N N . VAL A 1 110 ? -13.337 -6.198 -1.715 1.00 81.62 110 VAL A N 1
ATOM 863 C CA . VAL A 1 110 ? -12.437 -5.221 -1.085 1.00 81.62 110 VAL A CA 1
ATOM 864 C C . VAL A 1 110 ? -11.140 -5.097 -1.886 1.00 81.62 110 VAL A C 1
ATOM 866 O O . VAL A 1 110 ? -10.639 -3.994 -2.088 1.00 81.62 110 VAL A O 1
ATOM 869 N N . ARG A 1 111 ? -10.635 -6.209 -2.438 1.00 77.62 111 ARG A N 1
ATOM 870 C CA . ARG A 1 111 ? -9.445 -6.211 -3.307 1.00 77.62 111 ARG A CA 1
ATOM 871 C C . ARG A 1 111 ? -9.660 -5.506 -4.649 1.00 77.62 111 ARG A C 1
ATOM 873 O O . ARG A 1 111 ? -8.734 -4.876 -5.145 1.00 77.62 111 ARG A O 1
ATOM 880 N N . ALA A 1 112 ? -10.836 -5.634 -5.258 1.00 81.38 112 ALA A N 1
ATOM 881 C CA . ALA A 1 112 ? -11.154 -4.947 -6.508 1.00 81.38 112 ALA A CA 1
ATOM 882 C C . ALA A 1 112 ? -11.268 -3.433 -6.289 1.00 81.38 112 ALA A C 1
ATOM 884 O O . ALA A 1 112 ? -10.727 -2.661 -7.073 1.00 81.38 112 ALA A O 1
ATOM 885 N N . ILE A 1 113 ? -11.895 -3.018 -5.183 1.00 85.94 113 ILE A N 1
ATOM 886 C CA . ILE A 1 113 ? -12.006 -1.606 -4.799 1.00 85.94 113 ILE A CA 1
ATOM 887 C C . ILE A 1 113 ? -10.626 -1.028 -4.465 1.00 85.94 113 ILE A C 1
ATOM 889 O O . ILE A 1 113 ? -10.303 0.072 -4.885 1.00 85.94 113 ILE A O 1
ATOM 893 N N . SER A 1 114 ? -9.762 -1.757 -3.755 1.00 83.25 114 SER A N 1
ATOM 894 C CA . SER A 1 114 ? -8.428 -1.237 -3.432 1.00 83.25 114 SER A CA 1
ATOM 895 C C . SER A 1 114 ? -7.512 -1.119 -4.655 1.00 83.25 114 SER A C 1
ATOM 897 O O . SER A 1 114 ? -6.688 -0.204 -4.712 1.00 83.25 114 SER A O 1
ATOM 899 N N . ALA A 1 115 ? -7.675 -1.992 -5.656 1.00 82.56 115 ALA A N 1
ATOM 900 C CA . ALA A 1 115 ? -6.919 -1.930 -6.905 1.00 82.56 115 ALA A CA 1
ATOM 901 C C . ALA A 1 115 ? -7.180 -0.633 -7.693 1.00 82.56 115 ALA A C 1
ATOM 903 O O . ALA A 1 115 ? -6.270 -0.147 -8.364 1.00 82.56 115 ALA A O 1
ATOM 904 N N . THR A 1 116 ? -8.358 -0.008 -7.550 1.00 85.88 116 THR A N 1
ATOM 905 C CA . THR A 1 116 ? -8.644 1.272 -8.221 1.00 85.88 116 THR A CA 1
ATOM 906 C C . THR A 1 116 ? -7.772 2.413 -7.718 1.00 85.88 116 THR A C 1
ATOM 908 O O . THR A 1 116 ? -7.659 3.410 -8.412 1.00 85.88 116 THR A O 1
ATOM 911 N N . ASN A 1 117 ? -7.139 2.290 -6.547 1.00 85.88 117 ASN A N 1
ATOM 912 C CA . ASN A 1 117 ? -6.276 3.329 -5.977 1.00 85.88 117 ASN A CA 1
ATOM 913 C C . ASN A 1 117 ? -4.796 3.148 -6.339 1.00 85.88 117 ASN A C 1
ATOM 915 O O . ASN A 1 117 ? -3.955 3.952 -5.934 1.00 85.88 117 ASN A O 1
ATOM 919 N N . LEU A 1 118 ? -4.438 2.102 -7.090 1.00 83.50 118 LEU A N 1
ATOM 920 C CA . LEU A 1 118 ? -3.036 1.789 -7.353 1.00 83.50 118 LEU A CA 1
ATOM 921 C C . LEU A 1 118 ? -2.357 2.795 -8.296 1.00 83.50 118 LEU A C 1
ATOM 923 O O . LEU A 1 118 ? -1.148 2.998 -8.195 1.00 83.50 118 LEU A O 1
ATOM 927 N N . TYR A 1 119 ? -3.128 3.493 -9.138 1.00 84.06 119 TYR A N 1
ATOM 928 C CA . TYR A 1 119 ? -2.613 4.560 -10.007 1.00 84.06 119 TYR A CA 1
ATOM 929 C C . TYR A 1 119 ? -1.961 5.706 -9.214 1.00 84.06 119 TYR A C 1
ATOM 931 O O . TYR A 1 119 ? -1.017 6.324 -9.698 1.00 84.06 119 TYR A O 1
ATOM 939 N N . LEU A 1 120 ? -2.397 5.954 -7.969 1.00 86.50 120 LEU A N 1
ATOM 940 C CA . LEU A 1 120 ? -1.826 6.993 -7.103 1.00 86.50 120 LEU A CA 1
ATOM 941 C C . LEU A 1 120 ? -0.345 6.742 -6.789 1.00 86.50 120 LEU A C 1
ATOM 943 O O . LEU A 1 120 ? 0.403 7.686 -6.527 1.00 86.50 120 LEU A O 1
ATOM 947 N N . ARG A 1 121 ? 0.096 5.479 -6.840 1.00 84.75 121 ARG A N 1
ATOM 948 C CA . ARG A 1 121 ? 1.487 5.094 -6.567 1.00 84.75 121 ARG A CA 1
ATOM 949 C C . ARG A 1 121 ? 2.437 5.460 -7.704 1.00 84.75 121 ARG A C 1
ATOM 951 O O . ARG A 1 121 ? 3.617 5.660 -7.446 1.00 84.75 121 ARG A O 1
ATOM 958 N N . VAL A 1 122 ? 1.929 5.633 -8.927 1.00 83.44 122 VAL A N 1
ATOM 959 C CA . VAL A 1 122 ? 2.752 5.957 -10.105 1.00 83.44 122 VAL A CA 1
ATOM 960 C C . VAL A 1 122 ? 3.418 7.333 -9.993 1.00 83.44 122 VAL A C 1
ATOM 962 O O . VAL A 1 122 ? 4.400 7.605 -10.679 1.00 83.44 122 VAL A O 1
ATOM 965 N N . ASN A 1 123 ? 2.933 8.204 -9.107 1.00 85.19 123 ASN A N 1
ATOM 966 C CA . ASN A 1 123 ? 3.534 9.519 -8.889 1.00 85.19 123 ASN A CA 1
ATOM 967 C C . ASN A 1 123 ? 4.903 9.450 -8.194 1.00 85.19 123 ASN A C 1
ATOM 969 O O . ASN A 1 123 ? 5.737 10.320 -8.424 1.00 85.19 123 ASN A O 1
ATOM 973 N N . HIS A 1 124 ? 5.154 8.418 -7.385 1.00 86.06 124 HIS A N 1
ATOM 974 C CA . HIS A 1 124 ? 6.381 8.277 -6.600 1.00 86.06 124 HIS A CA 1
ATOM 975 C C . HIS A 1 124 ? 7.094 6.973 -6.983 1.00 86.06 124 HIS A C 1
ATOM 977 O O . HIS A 1 124 ? 6.924 5.945 -6.330 1.00 86.06 124 HIS A O 1
ATOM 983 N N . ASN A 1 125 ? 7.885 7.012 -8.061 1.00 85.81 125 ASN A N 1
ATOM 984 C CA . ASN A 1 125 ? 8.685 5.869 -8.509 1.00 85.81 125 ASN A CA 1
ATOM 985 C C . ASN A 1 125 ? 10.134 6.012 -8.044 1.00 85.81 125 ASN A C 1
ATOM 987 O O . ASN A 1 125 ? 10.804 6.984 -8.389 1.00 85.81 125 ASN A O 1
ATOM 991 N N . TYR A 1 126 ? 10.624 5.006 -7.325 1.00 87.19 126 TYR A N 1
ATOM 992 C CA . TYR A 1 126 ? 12.029 4.889 -6.950 1.00 87.19 126 TYR A CA 1
ATOM 993 C C . TYR A 1 126 ? 12.718 3.911 -7.901 1.00 87.19 126 TYR A C 1
ATOM 995 O O . TYR A 1 126 ? 12.288 2.766 -8.037 1.00 87.19 126 TYR A O 1
ATOM 1003 N N . VAL A 1 127 ? 13.773 4.369 -8.571 1.00 84.31 127 VAL A N 1
ATOM 1004 C CA . VAL A 1 127 ? 14.598 3.539 -9.455 1.00 84.31 127 VAL A CA 1
ATOM 1005 C C . VAL A 1 127 ? 15.914 3.279 -8.738 1.00 84.31 127 VAL A C 1
ATOM 1007 O O . VAL A 1 127 ? 16.598 4.228 -8.363 1.00 84.31 127 VAL A O 1
ATOM 1010 N N . ASN A 1 128 ? 16.253 2.005 -8.527 1.00 84.50 128 ASN A N 1
ATOM 1011 C CA . ASN A 1 128 ? 17.566 1.649 -7.998 1.00 84.50 128 ASN A CA 1
ATOM 1012 C C . ASN A 1 128 ? 18.631 1.989 -9.053 1.00 84.50 128 ASN A C 1
ATOM 1014 O O . ASN A 1 128 ? 18.508 1.589 -10.211 1.00 84.50 128 ASN A O 1
ATOM 1018 N N . SER A 1 129 ? 19.648 2.742 -8.646 1.00 75.81 129 SER A N 1
ATOM 1019 C CA . SER A 1 129 ? 20.754 3.198 -9.486 1.00 75.81 129 SER A CA 1
ATOM 1020 C C . SER A 1 129 ? 22.087 2.520 -9.154 1.00 75.81 129 SER A C 1
ATOM 1022 O O . SER A 1 129 ? 23.129 3.038 -9.550 1.00 75.81 129 SER A O 1
ATOM 1024 N N . GLU A 1 130 ? 22.083 1.415 -8.400 1.00 74.00 130 GLU A N 1
ATOM 1025 C CA . GLU A 1 130 ? 23.300 0.663 -8.064 1.00 74.00 130 GLU A CA 1
ATOM 1026 C C . GLU A 1 130 ? 24.158 0.352 -9.305 1.00 74.00 130 GLU A C 1
ATOM 1028 O O . GLU A 1 130 ? 23.644 -0.057 -10.347 1.00 74.00 130 GLU A O 1
ATOM 1033 N N . ASP A 1 131 ? 25.468 0.596 -9.160 1.00 58.62 131 ASP A N 1
ATOM 1034 C CA . ASP A 1 131 ? 26.578 0.408 -10.104 1.00 58.62 131 ASP A CA 1
ATOM 1035 C C . ASP A 1 131 ? 26.185 0.153 -11.563 1.00 58.62 131 ASP A C 1
ATOM 1037 O O . ASP A 1 131 ? 26.106 -0.982 -12.049 1.00 58.62 131 ASP A O 1
ATOM 1041 N N . THR A 1 132 ? 26.040 1.250 -12.310 1.00 61.88 132 THR A N 1
ATOM 1042 C CA . THR A 1 132 ? 25.990 1.191 -13.771 1.00 61.88 132 THR A CA 1
ATOM 1043 C C . THR A 1 132 ? 27.354 0.731 -14.285 1.00 61.88 132 THR A C 1
ATOM 1045 O O . THR A 1 132 ? 28.259 1.528 -14.513 1.00 61.88 132 THR A O 1
ATOM 1048 N N . LYS A 1 133 ? 27.527 -0.582 -14.450 1.00 68.38 133 LYS A N 1
ATOM 1049 C CA . LYS A 1 133 ? 28.728 -1.152 -15.070 1.00 68.38 133 LYS A CA 1
ATOM 1050 C C . LYS A 1 133 ? 28.850 -0.600 -16.493 1.00 68.38 133 LYS A C 1
ATOM 1052 O O . LYS A 1 133 ? 27.898 -0.691 -17.262 1.00 68.38 133 LYS A O 1
ATOM 1057 N N . GLU A 1 134 ? 30.024 -0.106 -16.885 1.00 66.75 134 GLU A N 1
ATOM 1058 C CA . GLU A 1 134 ? 30.285 0.443 -18.237 1.00 66.75 134 GLU A CA 1
ATOM 1059 C C . GLU A 1 134 ? 30.074 -0.583 -19.379 1.00 66.75 134 GLU A C 1
ATOM 1061 O O . GLU A 1 134 ? 29.917 -0.244 -20.563 1.00 66.75 134 GLU A O 1
ATOM 1066 N N . THR A 1 135 ? 30.051 -1.868 -19.020 1.00 72.62 135 THR A N 1
ATOM 1067 C CA . THR A 1 135 ? 29.760 -3.009 -19.898 1.00 72.62 135 THR A CA 1
ATOM 1068 C C . THR A 1 135 ? 28.291 -3.449 -19.874 1.00 72.62 135 THR A C 1
ATOM 1070 O O . THR A 1 135 ? 27.902 -4.299 -20.673 1.00 72.62 135 THR A O 1
ATOM 1073 N N . GLY A 1 136 ? 27.472 -2.890 -18.980 1.00 77.75 136 GLY A N 1
ATOM 1074 C CA . GLY A 1 136 ? 26.061 -3.224 -18.817 1.00 77.75 136 GLY A CA 1
ATOM 1075 C C . GLY A 1 136 ? 25.169 -2.662 -19.927 1.00 77.75 136 GLY A C 1
ATOM 1076 O O . GLY A 1 136 ? 25.500 -1.682 -20.593 1.00 77.75 136 GLY A O 1
ATOM 1077 N N . TYR A 1 137 ? 24.011 -3.295 -20.121 1.00 80.88 137 TYR A N 1
ATOM 1078 C CA . TYR A 1 137 ? 22.957 -2.765 -20.987 1.00 80.88 137 TYR A CA 1
ATOM 1079 C C . TYR A 1 137 ? 22.104 -1.753 -20.222 1.00 80.88 137 TYR A C 1
ATOM 1081 O O . TYR A 1 137 ? 21.693 -2.023 -19.094 1.00 80.88 137 TYR A O 1
ATOM 1089 N N . ALA A 1 138 ? 21.783 -0.631 -20.865 1.00 83.69 138 ALA A N 1
ATOM 1090 C CA . ALA A 1 138 ? 20.811 0.327 -20.354 1.00 83.69 138 ALA A CA 1
ATOM 1091 C C . ALA A 1 138 ? 19.414 -0.037 -20.868 1.00 83.69 138 ALA A C 1
ATOM 1093 O O . ALA A 1 138 ? 19.205 -0.163 -22.078 1.00 83.69 138 ALA A O 1
ATOM 1094 N N . TYR A 1 139 ? 18.464 -0.204 -19.950 1.00 85.00 139 TYR A N 1
ATOM 1095 C CA . TYR A 1 139 ? 17.077 -0.524 -20.272 1.00 85.00 139 TYR A CA 1
ATOM 1096 C C . TYR A 1 139 ? 16.203 0.714 -20.115 1.00 85.00 139 TYR A C 1
ATOM 1098 O O . TYR A 1 139 ? 16.145 1.304 -19.039 1.00 85.00 139 TYR A O 1
ATOM 1106 N N . ILE A 1 140 ? 15.507 1.092 -21.184 1.00 86.75 140 ILE A N 1
ATOM 1107 C CA . ILE A 1 140 ? 14.606 2.245 -21.186 1.00 86.75 140 ILE A CA 1
ATOM 1108 C C . ILE A 1 140 ? 13.166 1.742 -21.171 1.00 86.75 140 ILE A C 1
ATOM 1110 O O . ILE A 1 140 ? 12.727 1.041 -22.087 1.00 86.75 140 ILE A O 1
ATOM 1114 N N . MET A 1 141 ? 12.425 2.128 -20.133 1.00 85.31 141 MET A N 1
ATOM 1115 C CA . MET A 1 141 ? 10.993 1.872 -20.005 1.00 85.31 141 MET A CA 1
ATOM 1116 C C . MET A 1 141 ? 10.207 3.176 -20.203 1.00 85.31 141 MET A C 1
ATOM 1118 O O . MET A 1 141 ? 10.350 4.101 -19.403 1.00 85.31 141 MET A O 1
ATOM 1122 N N . PRO A 1 142 ? 9.340 3.260 -21.225 1.00 87.75 142 PRO A N 1
ATOM 1123 C CA . PRO A 1 142 ? 8.393 4.360 -21.357 1.00 87.75 142 PRO A CA 1
ATOM 1124 C C . PRO A 1 142 ? 7.429 4.446 -20.167 1.00 87.75 142 PRO A C 1
ATOM 1126 O O . PRO A 1 142 ? 6.834 3.445 -19.761 1.00 87.75 142 PRO A O 1
ATOM 1129 N N . LYS A 1 143 ? 7.203 5.663 -19.658 1.00 86.31 143 LYS A N 1
ATOM 1130 C CA . LYS A 1 143 ? 6.331 5.915 -18.497 1.00 86.31 143 LYS A CA 1
ATOM 1131 C C . LYS A 1 143 ? 4.895 5.411 -18.695 1.00 86.31 143 LYS A C 1
ATOM 1133 O O . LYS A 1 143 ? 4.312 4.860 -17.768 1.00 86.31 143 LYS A O 1
ATOM 1138 N N . LYS A 1 144 ? 4.360 5.519 -19.915 1.00 86.56 144 LYS A N 1
ATOM 1139 C CA . LYS A 1 144 ? 3.015 5.033 -20.262 1.00 86.56 144 LYS A CA 1
ATOM 1140 C C . LYS A 1 144 ? 2.839 3.538 -19.966 1.00 86.56 144 LYS A C 1
ATOM 1142 O O . LYS A 1 144 ? 1.821 3.133 -19.417 1.00 86.56 144 LYS A O 1
ATOM 1147 N N . TYR A 1 145 ? 3.842 2.717 -20.282 1.00 84.50 145 TYR A N 1
ATOM 1148 C CA . TYR A 1 145 ? 3.772 1.283 -19.999 1.00 84.50 145 TYR A CA 1
ATOM 1149 C C . TYR A 1 145 ? 3.824 0.992 -18.504 1.00 84.50 145 TYR A C 1
ATOM 1151 O O . TYR A 1 145 ? 3.157 0.073 -18.041 1.00 84.50 145 TYR A O 1
ATOM 1159 N N . LEU A 1 146 ? 4.569 1.788 -17.738 1.00 83.62 146 LEU A N 1
ATOM 1160 C CA . LEU A 1 146 ? 4.577 1.684 -16.285 1.00 83.62 146 LEU A CA 1
ATOM 1161 C C . LEU A 1 146 ? 3.183 2.007 -15.721 1.00 83.62 146 LEU A C 1
ATOM 1163 O O . LEU A 1 146 ? 2.646 1.209 -14.960 1.00 83.62 146 LEU A O 1
ATOM 1167 N N . GLU A 1 147 ? 2.548 3.095 -16.160 1.00 85.00 147 GLU A N 1
ATOM 1168 C CA . GLU A 1 147 ? 1.172 3.458 -15.772 1.00 85.00 147 GLU A CA 1
ATOM 1169 C C . GLU A 1 147 ? 0.159 2.333 -16.062 1.00 85.00 147 GLU A C 1
ATOM 1171 O O . GLU A 1 147 ? -0.603 1.933 -15.177 1.00 85.00 147 GLU A O 1
ATOM 1176 N N . GLU A 1 148 ? 0.198 1.757 -17.267 1.00 83.50 148 GLU A N 1
ATOM 1177 C CA . GLU A 1 148 ? -0.650 0.619 -17.648 1.00 83.50 148 GLU A CA 1
ATOM 1178 C C . GLU A 1 148 ? -0.352 -0.636 -16.810 1.00 83.50 148 GLU A C 1
ATOM 1180 O O . GLU A 1 148 ? -1.258 -1.397 -16.454 1.00 83.50 148 GLU A O 1
ATOM 1185 N N . VAL A 1 149 ? 0.912 -0.870 -16.442 1.00 82.00 149 VAL A N 1
ATOM 1186 C CA . VAL A 1 149 ? 1.277 -1.987 -15.564 1.00 82.00 149 VAL A CA 1
ATOM 1187 C C . VAL A 1 149 ? 0.621 -1.854 -14.202 1.00 82.00 149 VAL A C 1
ATOM 1189 O O . VAL A 1 149 ? -0.003 -2.820 -13.758 1.00 82.00 149 VAL A O 1
ATOM 1192 N N . TYR A 1 150 ? 0.687 -0.674 -13.587 1.00 82.19 150 TYR A N 1
ATOM 1193 C CA . TYR A 1 150 ? 0.028 -0.422 -12.310 1.00 82.19 150 TYR A CA 1
ATOM 1194 C C . TYR A 1 150 ? -1.487 -0.626 -12.416 1.00 82.19 150 TYR A C 1
ATOM 1196 O O . TYR A 1 150 ? -2.049 -1.341 -11.588 1.00 82.19 150 TYR A O 1
ATOM 1204 N N . LEU A 1 151 ? -2.137 -0.118 -13.467 1.00 79.88 151 LEU A N 1
ATOM 1205 C CA . LEU A 1 151 ? -3.585 -0.262 -13.655 1.00 79.88 151 LEU A CA 1
ATOM 1206 C C . LEU A 1 151 ? -4.056 -1.728 -13.683 1.00 79.88 151 LEU A C 1
ATOM 1208 O O . LEU A 1 151 ? -5.041 -2.079 -13.040 1.00 79.88 151 LEU A O 1
ATOM 1212 N N 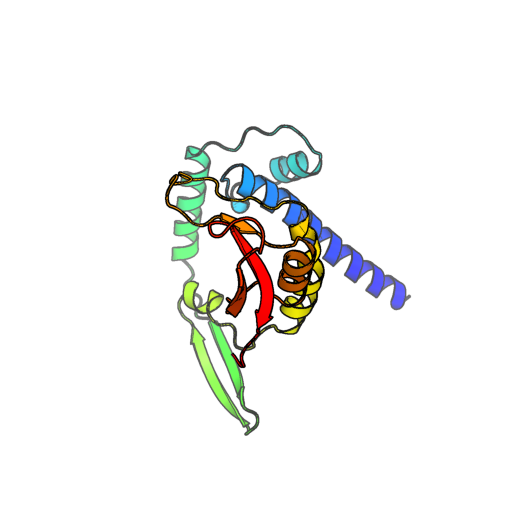. TYR A 1 152 ? -3.343 -2.593 -14.406 1.00 77.69 152 TYR A N 1
ATOM 1213 C CA . TYR A 1 152 ? -3.692 -4.015 -14.535 1.00 77.69 152 TYR A CA 1
ATOM 1214 C C . TYR A 1 152 ? -3.042 -4.907 -13.461 1.00 77.69 152 TYR A C 1
ATOM 1216 O O . TYR A 1 152 ? -3.093 -6.137 -13.545 1.00 77.69 152 TYR A O 1
ATOM 1224 N N . SER A 1 153 ? -2.350 -4.327 -12.480 1.00 74.88 153 SER A N 1
ATOM 1225 C CA . SER A 1 153 ? -1.714 -5.092 -11.404 1.00 74.88 153 SER A CA 1
ATOM 1226 C C . SER A 1 153 ? -2.628 -5.236 -10.189 1.00 74.88 153 SER A C 1
ATOM 1228 O O . SER A 1 153 ? -3.506 -4.415 -9.933 1.00 74.88 153 SER A O 1
ATOM 1230 N N . ARG A 1 154 ? -2.438 -6.322 -9.433 1.00 65.38 154 ARG A N 1
ATOM 1231 C CA . ARG A 1 154 ? -3.234 -6.634 -8.243 1.00 65.38 154 ARG A CA 1
ATOM 1232 C C . ARG A 1 154 ? -2.375 -6.470 -6.993 1.00 65.38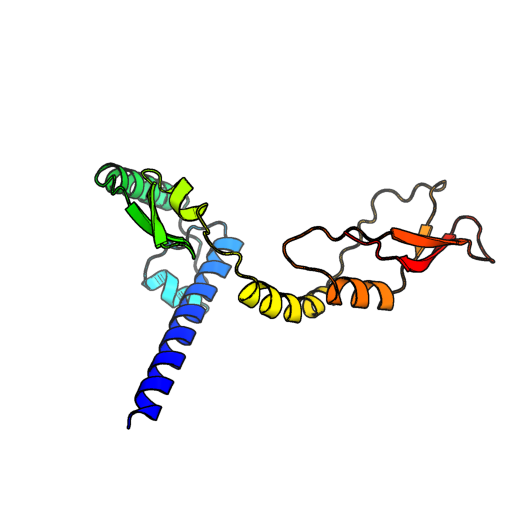 154 ARG A C 1
ATOM 1234 O O . ARG A 1 154 ? -1.311 -7.062 -6.903 1.00 65.38 154 ARG A O 1
ATOM 1241 N N . SER A 1 155 ? -2.872 -5.745 -5.987 1.00 62.91 155 SER A N 1
ATOM 1242 C CA . SER A 1 155 ? -2.112 -5.361 -4.777 1.00 62.91 155 SER A CA 1
ATOM 1243 C C . SER A 1 155 ? -1.585 -6.518 -3.896 1.00 62.91 155 SER A C 1
ATOM 1245 O O . SER A 1 155 ? -0.904 -6.242 -2.914 1.00 62.91 155 SER A O 1
ATOM 1247 N N . ALA A 1 156 ? -1.912 -7.782 -4.186 1.00 57.91 156 ALA A N 1
ATOM 1248 C CA . ALA A 1 156 ? -1.596 -8.931 -3.324 1.00 57.91 156 ALA A CA 1
ATOM 1249 C C . ALA A 1 156 ? -1.031 -10.156 -4.065 1.00 57.91 156 ALA A C 1
ATOM 1251 O O . ALA A 1 156 ? -0.726 -11.154 -3.422 1.00 57.91 156 ALA A O 1
ATOM 1252 N N . TYR A 1 157 ? -0.912 -10.103 -5.395 1.00 60.59 157 TYR A N 1
ATOM 1253 C CA . TYR A 1 157 ? -0.350 -11.196 -6.189 1.00 60.59 157 TYR A CA 1
ATOM 1254 C C . TYR A 1 157 ? 0.695 -10.633 -7.139 1.00 60.59 157 TYR A C 1
ATOM 1256 O O . TYR A 1 157 ? 0.481 -9.596 -7.770 1.00 60.59 157 TYR A O 1
ATOM 1264 N N . SER A 1 158 ? 1.823 -11.326 -7.241 1.00 62.69 158 SER A N 1
ATOM 1265 C CA . SER A 1 158 ? 2.819 -11.050 -8.265 1.00 62.69 158 SER A CA 1
ATOM 1266 C C . SER A 1 158 ? 2.242 -11.431 -9.628 1.00 62.69 158 SER A C 1
ATOM 1268 O O . SER A 1 158 ? 2.058 -12.613 -9.908 1.00 62.69 158 SER A O 1
ATOM 1270 N N . ASN A 1 159 ? 1.961 -10.443 -10.476 1.00 63.78 159 ASN A N 1
ATOM 1271 C CA . ASN A 1 159 ? 1.667 -10.694 -11.883 1.00 63.78 159 ASN A CA 1
ATOM 1272 C C . ASN A 1 159 ? 2.999 -10.727 -12.641 1.00 63.78 159 ASN A C 1
ATOM 1274 O O . ASN A 1 159 ? 3.687 -9.707 -12.724 1.00 63.78 159 ASN A O 1
ATOM 1278 N N . CYS A 1 160 ? 3.363 -11.873 -13.207 1.00 56.91 160 CYS A N 1
ATOM 1279 C CA . CYS A 1 160 ? 4.481 -11.968 -14.132 1.00 56.91 160 CYS A CA 1
ATOM 1280 C C . CYS A 1 160 ? 4.082 -11.336 -15.471 1.00 56.91 160 CYS A C 1
ATOM 1282 O O . CYS A 1 160 ? 3.022 -11.606 -16.038 1.00 56.91 160 CYS A O 1
ATOM 1284 N N . ARG A 1 161 ? 4.936 -10.453 -15.987 1.00 71.44 161 ARG A N 1
ATOM 1285 C CA . ARG A 1 161 ? 4.809 -9.889 -17.333 1.00 71.44 161 ARG A CA 1
ATOM 1286 C C . ARG A 1 161 ? 6.136 -10.023 -18.040 1.00 71.44 161 ARG A C 1
ATOM 1288 O O . ARG A 1 161 ? 7.181 -9.816 -17.427 1.00 71.44 161 ARG A O 1
ATOM 1295 N N . VAL A 1 162 ? 6.085 -10.356 -19.322 1.00 64.31 162 VAL A N 1
ATOM 1296 C CA . VAL A 1 162 ? 7.285 -10.554 -20.130 1.00 64.31 162 VAL A CA 1
ATOM 1297 C C . VAL A 1 162 ? 7.488 -9.304 -20.987 1.00 64.31 162 VAL A C 1
ATOM 1299 O O . VAL A 1 162 ? 6.714 -9.075 -21.921 1.00 64.31 162 VAL A O 1
ATOM 1302 N N . PRO A 1 163 ? 8.481 -8.450 -20.678 1.00 70.19 163 PRO A N 1
ATOM 1303 C CA . PRO A 1 163 ? 8.826 -7.333 -21.545 1.00 70.19 163 PRO A CA 1
ATOM 1304 C C . PRO A 1 163 ? 9.433 -7.855 -22.852 1.00 70.19 163 PRO A C 1
ATOM 1306 O O . PRO A 1 163 ? 10.319 -8.711 -22.851 1.00 70.19 163 PRO A O 1
ATOM 1309 N N . ILE A 1 164 ? 8.958 -7.318 -23.971 1.00 69.19 164 ILE A N 1
ATOM 1310 C CA . ILE A 1 164 ? 9.518 -7.536 -25.301 1.00 69.19 164 ILE A CA 1
ATOM 1311 C C . ILE A 1 164 ? 10.407 -6.337 -25.630 1.00 69.19 164 ILE A C 1
ATOM 1313 O O . ILE A 1 164 ? 9.966 -5.183 -25.688 1.00 69.19 164 ILE A O 1
ATOM 1317 N N . TRP A 1 165 ? 11.683 -6.639 -25.840 1.00 68.88 165 TRP A N 1
ATOM 1318 C CA . TRP A 1 165 ? 12.745 -5.664 -26.044 1.00 68.88 165 TRP A CA 1
ATOM 1319 C C . TRP A 1 165 ? 13.012 -5.445 -27.525 1.00 68.88 165 TRP A C 1
ATOM 1321 O O . TRP A 1 165 ? 12.969 -6.385 -28.319 1.00 68.88 165 TRP A O 1
ATOM 1331 N N . TYR A 1 166 ? 13.382 -4.220 -27.878 1.00 67.44 166 TYR A N 1
ATOM 1332 C CA . TYR A 1 166 ? 13.947 -3.906 -29.181 1.00 67.44 166 TYR A CA 1
ATOM 1333 C C . TYR A 1 166 ? 15.292 -3.198 -29.004 1.00 67.44 166 TYR A C 1
ATOM 1335 O O . TYR A 1 166 ? 15.479 -2.396 -28.085 1.00 67.44 166 TYR A O 1
ATOM 1343 N N . LYS A 1 167 ? 16.255 -3.529 -29.866 1.00 64.75 167 LYS A N 1
ATOM 1344 C CA . LYS A 1 167 ? 17.566 -2.877 -29.880 1.00 64.75 167 LYS A CA 1
ATOM 1345 C C . LYS A 1 167 ? 17.408 -1.488 -30.493 1.00 64.75 167 LYS A C 1
ATOM 1347 O O . LYS A 1 167 ? 16.869 -1.381 -31.592 1.00 64.75 167 LYS A O 1
ATOM 1352 N N . SER A 1 168 ? 17.870 -0.447 -29.804 1.00 73.00 168 SER A N 1
ATOM 1353 C CA . SER A 1 168 ? 17.836 0.903 -30.370 1.00 73.00 168 SER A CA 1
ATOM 1354 C C . SER A 1 168 ? 18.752 0.978 -31.599 1.00 73.00 168 SER A C 1
ATOM 1356 O O . SER A 1 168 ? 19.822 0.361 -31.619 1.00 73.00 168 SER A O 1
ATOM 1358 N N . THR A 1 169 ? 18.318 1.690 -32.642 1.00 71.12 169 THR A N 1
ATOM 1359 C CA . THR A 1 169 ? 19.064 1.811 -33.907 1.00 71.12 169 THR A CA 1
ATOM 1360 C C . THR A 1 169 ? 20.378 2.573 -33.711 1.00 71.12 169 THR A C 1
ATOM 1362 O O . THR A 1 169 ? 21.366 2.257 -34.370 1.00 71.12 169 THR A O 1
ATOM 1365 N N . ASP A 1 170 ? 20.408 3.504 -32.753 1.00 78.06 170 ASP A N 1
ATOM 1366 C CA . ASP A 1 170 ? 21.515 4.449 -32.572 1.00 78.06 170 ASP A CA 1
ATOM 1367 C C . ASP A 1 170 ? 22.600 3.932 -31.619 1.00 78.06 170 ASP A C 1
ATOM 1369 O O . ASP A 1 170 ? 23.782 4.222 -31.800 1.00 78.06 170 ASP A O 1
ATOM 1373 N N . ASN A 1 171 ? 22.230 3.139 -30.605 1.00 80.50 171 ASN A N 1
ATOM 1374 C CA . ASN A 1 171 ? 23.185 2.591 -29.643 1.00 80.50 171 ASN A CA 1
ATOM 1375 C C . ASN A 1 171 ? 22.896 1.116 -29.318 1.00 80.50 171 ASN A C 1
ATOM 1377 O O . ASN A 1 171 ? 21.882 0.804 -28.689 1.00 80.50 171 ASN A O 1
ATOM 1381 N N . PRO A 1 172 ? 23.818 0.188 -29.643 1.00 80.12 172 PRO A N 1
ATOM 1382 C CA . PRO A 1 172 ? 23.626 -1.235 -29.390 1.00 80.12 172 PRO A CA 1
ATOM 1383 C C . PRO A 1 172 ? 23.615 -1.621 -27.904 1.00 80.12 172 PRO A C 1
ATOM 1385 O O . PRO A 1 172 ? 23.159 -2.719 -27.579 1.00 80.12 172 PRO A O 1
ATOM 1388 N N . LYS A 1 173 ? 24.119 -0.758 -27.011 1.00 81.69 173 LYS A N 1
ATOM 1389 C CA . LYS A 1 173 ? 24.089 -0.963 -25.555 1.00 81.69 173 LYS A CA 1
ATOM 1390 C C . LYS A 1 173 ? 22.762 -0.530 -24.915 1.00 81.69 173 LYS A C 1
ATOM 1392 O O . LYS A 1 173 ? 22.531 -0.839 -23.748 1.00 81.69 173 LYS A O 1
ATOM 1397 N N . VAL A 1 174 ? 21.884 0.141 -25.663 1.00 83.81 174 VAL A N 1
ATOM 1398 C CA . VAL A 1 174 ? 20.576 0.608 -25.188 1.00 83.81 174 VAL A CA 1
ATOM 1399 C C . VAL A 1 174 ? 19.472 -0.309 -25.713 1.00 83.81 174 VAL A C 1
ATOM 1401 O O . VAL A 1 174 ? 19.358 -0.563 -26.915 1.00 83.81 174 VAL A O 1
ATOM 1404 N N . LYS A 1 175 ? 18.646 -0.817 -24.797 1.00 83.94 175 LYS A N 1
ATOM 1405 C CA . LYS A 1 175 ? 17.486 -1.659 -25.097 1.00 83.94 175 LYS A CA 1
ATOM 1406 C C . LYS A 1 175 ? 16.215 -0.949 -24.651 1.00 83.94 175 LYS A C 1
ATOM 1408 O O . LYS A 1 175 ? 16.044 -0.637 -23.476 1.00 83.94 175 LYS A O 1
ATOM 1413 N N . GLU A 1 176 ? 15.311 -0.723 -25.590 1.00 85.56 176 GLU A N 1
ATOM 1414 C CA . GLU A 1 176 ? 14.029 -0.068 -25.336 1.00 85.56 176 GLU A CA 1
ATOM 1415 C C . GLU A 1 176 ? 12.925 -1.116 -25.180 1.00 85.56 176 GLU A C 1
ATOM 1417 O O . GLU A 1 176 ? 12.827 -2.062 -25.970 1.00 85.56 176 GLU A O 1
ATOM 1422 N N . ILE A 1 177 ? 12.062 -0.937 -24.179 1.00 85.06 177 ILE A N 1
ATOM 1423 C CA . ILE A 1 177 ? 10.826 -1.717 -24.059 1.00 85.06 177 ILE A CA 1
ATOM 1424 C C . ILE A 1 177 ? 9.798 -1.121 -25.009 1.00 85.06 177 ILE A C 1
ATOM 1426 O O . ILE A 1 177 ? 9.334 0.001 -24.804 1.00 85.06 177 ILE A O 1
ATOM 1430 N N . ARG A 1 178 ? 9.412 -1.889 -26.032 1.00 83.44 178 ARG A N 1
ATOM 1431 C CA . ARG A 1 178 ? 8.356 -1.482 -26.972 1.00 83.44 178 ARG A CA 1
ATOM 1432 C C . ARG A 1 178 ? 7.030 -2.165 -26.720 1.00 83.44 178 ARG A C 1
ATOM 1434 O O . ARG A 1 178 ? 6.005 -1.598 -27.073 1.00 83.44 178 ARG A O 1
ATOM 1441 N N . CYS A 1 179 ? 7.038 -3.357 -26.137 1.00 82.12 179 CYS A N 1
ATOM 1442 C CA . CYS A 1 179 ? 5.823 -4.105 -25.857 1.00 82.12 179 CYS A CA 1
ATOM 1443 C C . CYS A 1 179 ? 5.982 -4.889 -24.553 1.00 82.12 179 CYS A C 1
ATOM 1445 O O . CYS A 1 179 ? 7.087 -5.277 -24.181 1.00 82.12 179 CYS A O 1
ATOM 1447 N N . ILE A 1 180 ? 4.876 -5.109 -23.849 1.00 82.62 180 ILE A N 1
ATOM 1448 C CA . ILE A 1 180 ? 4.811 -5.964 -22.667 1.00 82.62 180 ILE A CA 1
ATOM 1449 C C . ILE A 1 180 ? 3.749 -7.018 -22.953 1.00 82.62 180 ILE A C 1
ATOM 1451 O O . ILE A 1 180 ? 2.572 -6.692 -23.094 1.00 82.62 180 ILE A O 1
ATOM 1455 N N . ALA A 1 181 ? 4.164 -8.278 -23.042 1.00 82.94 181 ALA A N 1
ATOM 1456 C CA . ALA A 1 181 ? 3.247 -9.393 -23.200 1.00 82.94 181 ALA A CA 1
ATOM 1457 C C . ALA A 1 181 ? 2.802 -9.906 -21.828 1.00 82.94 181 ALA A C 1
ATOM 1459 O O . ALA A 1 181 ? 3.610 -10.083 -20.909 1.00 82.94 181 ALA A O 1
ATOM 1460 N N . MET A 1 182 ? 1.504 -10.166 -21.701 1.00 82.00 182 MET A N 1
ATOM 1461 C CA . MET A 1 182 ? 0.921 -10.835 -20.542 1.00 82.00 182 MET A CA 1
ATOM 1462 C C . MET A 1 182 ? 0.497 -12.243 -20.966 1.00 82.00 182 MET A C 1
ATOM 1464 O O . MET A 1 182 ? -0.518 -12.372 -21.652 1.00 82.00 182 MET A O 1
ATOM 1468 N N . PRO A 1 183 ? 1.274 -13.290 -20.630 1.00 81.19 183 PRO A N 1
ATOM 1469 C CA . PRO A 1 183 ? 0.836 -14.659 -20.856 1.00 81.19 183 PRO A CA 1
ATOM 1470 C C . PRO A 1 183 ? -0.311 -15.018 -19.893 1.00 81.19 183 PRO A C 1
ATOM 1472 O O . PRO A 1 183 ? -0.463 -14.367 -18.854 1.00 81.19 183 PRO A O 1
ATOM 1475 N N . PRO A 1 184 ? -1.107 -16.055 -20.205 1.00 81.69 184 PRO A N 1
ATOM 1476 C CA . PRO A 1 184 ? -2.048 -16.632 -19.249 1.00 81.69 184 PRO A CA 1
ATOM 1477 C C . PRO A 1 184 ? -1.310 -17.071 -17.973 1.00 81.69 184 PRO A C 1
ATOM 1479 O O . PRO A 1 184 ? -0.317 -17.794 -18.067 1.00 81.69 184 PRO A O 1
ATOM 1482 N N . GLN A 1 185 ? -1.775 -16.609 -16.810 1.00 72.62 185 GLN A N 1
ATOM 1483 C CA . GLN A 1 185 ? -1.186 -16.849 -15.486 1.00 72.62 185 GLN A CA 1
ATOM 1484 C C . GLN A 1 185 ? -2.260 -16.901 -14.401 1.00 72.62 185 GLN A C 1
ATOM 1486 O O . GLN A 1 185 ? -3.312 -16.246 -14.597 1.00 72.62 185 GLN A O 1
#

InterPro domains:
  IPR012337 Ribonuclease H-like superfamily [SSF53098] (12-50)
  IPR027652 Pre-mRNA-processing-splicing factor 8 [PTHR11140] (11-185)
  IPR043173 Prp8 RNase domain IV, fingers region [G3DSA:1.20.80.40] (3-55)

Foldseek 3Di:
DVVVVVVVVVVVVVVVVVLVVQLVVVCVVVVHDSVLDDPVRSVCSVVPHDDDHDDVVSVVVVVVVVVVVVVVDQDWDWDWDADPVGDIDIDTHRDPVVVVVDDVDDPVPVQVVVLVCQLVCLVDDDDDPPDPDPPAAAEDEDSVVVSVCSNPDTPPDDQDKDFDWDQDPPDNSYIYGPDIDRDDD

Organism: Nelumbo nucifera (NCBI:txid4432)